Protein AF-A0A1M3TZ33-F1 (afdb_monomer)

InterPro domains:
  IPR006806 NADH dehydrogenase [ubiquinone] 1 alpha subcomplex subunit 5 [PF04716] (87-157)
  IPR006806 NADH dehydrogenase [ubiquinone] 1 alpha subcomplex subunit 5 [PTHR12653] (81-293)

Radius of gyration: 30.99 Å; Cα contacts (8 Å, |Δi|>4): 182; chains: 1; bounding box: 105×77×91 Å

Secondary structure (DSSP, 8-state):
--PPP---------------PPP---------------------PPPPPPP----PPS-----GGGGTTT-PPPSBPPTT-B-SSTT-B--SSHHHHHHHHHHHHHHHHTTS-TT-HHHHHHHHHHHHHHHHHHH-PPTTHHHHHHHHHHHHHH-HHHHGGGB-TTS-B-------STTSHHHHT-S---------SSPPPHHHHHHHHHHHHHHHS--TT-TT-------PPPPPPBHHHHHHHHHHHTSS-HHHHHHHHHHHHHHHHHHHHHTTTSPPSSPPPTTTT--------

Nearest PDB structures (foldseek):
  7zm7-assembly1_F  TM=7.215E-01  e=3.309E-18  Thermochaetoides thermophila DSM 1495
  6zkh-assembly1_f  TM=9.274E-01  e=2.505E-05  Ovis aries
  8ud1-assembly1_1V  TM=9.281E-01  e=3.348E-05  Sus scrofa
  7zeb-assembly1_f  TM=9.323E-01  e=7.995E-05  Ovis aries
  7vzw-assembly1_H  TM=9.181E-01  e=7.544E-05  Sus scrofa

Mean predicted aligned error: 16.73 Å

Structure (mmCIF, N/CA/C/O backbone):
data_AF-A0A1M3TZ33-F1
#
_entry.id   AF-A0A1M3TZ33-F1
#
loop_
_atom_site.group_PDB
_atom_site.id
_atom_site.type_symbol
_atom_site.label_atom_id
_atom_site.label_alt_id
_atom_site.label_comp_id
_atom_site.label_asym_id
_atom_site.label_entity_id
_atom_site.label_seq_id
_atom_site.pdbx_PDB_ins_code
_atom_site.Cartn_x
_atom_site.Cartn_y
_atom_site.Cartn_z
_atom_site.occupancy
_atom_site.B_iso_or_equiv
_atom_site.auth_seq_id
_atom_site.auth_comp_id
_atom_site.auth_asym_id
_atom_site.auth_atom_id
_atom_site.pdbx_PDB_model_num
ATOM 1 N N . MET A 1 1 ? 23.711 50.433 41.313 1.00 41.50 1 MET A N 1
ATOM 2 C CA . MET A 1 1 ? 23.162 49.061 41.281 1.00 41.50 1 MET A CA 1
ATOM 3 C C . MET A 1 1 ? 21.917 49.080 40.412 1.00 41.50 1 MET A C 1
ATOM 5 O O . MET A 1 1 ? 20.898 49.593 40.844 1.00 41.50 1 MET A O 1
ATOM 9 N N . SER A 1 2 ? 22.035 48.589 39.178 1.00 32.12 2 SER A N 1
ATOM 10 C CA . SER A 1 2 ? 20.931 48.448 38.218 1.00 32.12 2 SER A CA 1
ATOM 11 C C . SER A 1 2 ? 21.000 47.031 37.648 1.00 32.12 2 SER A C 1
ATOM 13 O O . SER A 1 2 ? 22.093 46.631 37.235 1.00 32.12 2 SER A O 1
ATOM 15 N N . PRO A 1 3 ? 19.909 46.248 37.626 1.00 42.84 3 PRO A N 1
ATOM 16 C CA . PRO A 1 3 ? 19.965 44.892 37.105 1.00 42.84 3 PRO A CA 1
ATOM 17 C C . PRO A 1 3 ? 19.838 44.914 35.576 1.00 42.84 3 PRO A C 1
ATOM 19 O O . PRO A 1 3 ? 18.905 45.492 35.015 1.00 42.84 3 PRO A O 1
ATOM 22 N N . ARG A 1 4 ? 20.798 44.279 34.895 1.00 35.47 4 ARG A N 1
ATOM 23 C CA . ARG A 1 4 ? 20.745 44.001 33.454 1.00 35.47 4 ARG A CA 1
ATOM 24 C C . ARG A 1 4 ? 19.627 42.989 33.193 1.00 35.47 4 ARG A C 1
ATOM 26 O O . ARG A 1 4 ? 19.668 41.880 33.714 1.00 35.47 4 ARG A O 1
ATOM 33 N N . ARG A 1 5 ? 18.639 43.361 32.376 1.00 35.72 5 ARG A N 1
ATOM 34 C CA . ARG A 1 5 ? 17.667 42.419 31.802 1.00 35.72 5 ARG A CA 1
ATOM 35 C C . ARG A 1 5 ? 18.363 41.623 30.697 1.00 35.72 5 ARG A C 1
ATOM 37 O O . ARG A 1 5 ? 18.779 42.207 29.700 1.00 35.72 5 ARG A O 1
ATOM 44 N N . HIS A 1 6 ? 18.486 40.310 30.865 1.00 36.31 6 HIS A N 1
ATOM 45 C CA . HIS A 1 6 ? 18.812 39.406 29.765 1.00 36.31 6 HIS A CA 1
ATOM 46 C C . HIS A 1 6 ? 17.548 39.167 28.935 1.00 36.31 6 HIS A C 1
ATOM 48 O O . HIS A 1 6 ? 16.573 38.598 29.420 1.00 36.31 6 HIS A O 1
ATOM 54 N N . GLY A 1 7 ? 17.553 39.661 27.697 1.00 31.64 7 GLY A N 1
ATOM 55 C CA . GLY A 1 7 ? 16.530 39.354 26.707 1.00 31.64 7 GLY A CA 1
ATOM 56 C C . GLY A 1 7 ? 16.718 37.930 26.194 1.00 31.64 7 GLY A C 1
ATOM 57 O O . GLY A 1 7 ? 17.711 37.637 25.536 1.00 31.64 7 GLY A O 1
ATOM 58 N N . PHE A 1 8 ? 15.762 37.056 26.498 1.00 30.41 8 PHE A N 1
ATOM 59 C CA . PHE A 1 8 ? 15.595 35.779 25.813 1.00 30.41 8 PHE A CA 1
ATOM 60 C C . PHE A 1 8 ? 14.987 36.053 24.432 1.00 30.41 8 PHE A C 1
ATOM 62 O O . PHE A 1 8 ? 13.830 36.454 24.321 1.00 30.41 8 PHE A O 1
ATOM 69 N N . SER A 1 9 ? 15.782 35.871 23.379 1.00 30.50 9 SER A N 1
ATOM 70 C CA . SER A 1 9 ? 15.308 35.875 21.995 1.00 30.50 9 SER A CA 1
ATOM 71 C C . SER A 1 9 ? 14.784 34.481 21.658 1.00 30.50 9 SER A C 1
ATOM 73 O O . SER A 1 9 ? 15.568 33.548 21.503 1.00 30.50 9 SER A O 1
ATOM 75 N N . ALA A 1 10 ? 13.464 34.333 21.556 1.00 32.66 10 ALA A N 1
ATOM 76 C CA . ALA A 1 10 ? 12.833 33.123 21.038 1.00 32.66 10 ALA A CA 1
ATOM 77 C C . ALA A 1 10 ? 13.126 32.970 19.529 1.00 32.66 10 ALA A C 1
ATOM 79 O O . ALA A 1 10 ? 13.058 33.966 18.798 1.00 32.66 10 ALA A O 1
ATOM 80 N N . PRO A 1 11 ? 13.432 31.761 19.026 1.00 30.69 11 PRO A N 1
ATOM 81 C CA . PRO A 1 11 ? 13.564 31.535 17.595 1.00 30.69 11 PRO A CA 1
ATOM 82 C C . PRO A 1 11 ? 12.177 31.579 16.943 1.00 30.69 11 PRO A C 1
ATOM 84 O O . PRO A 1 11 ? 11.238 30.908 17.368 1.00 30.69 11 PRO A O 1
ATOM 87 N N . ARG A 1 12 ? 12.041 32.410 15.906 1.00 28.84 12 ARG A N 1
ATOM 88 C CA . ARG A 1 12 ? 10.832 32.495 15.084 1.00 28.84 12 ARG A CA 1
ATOM 89 C C . ARG A 1 12 ? 10.699 31.197 14.290 1.00 28.84 12 ARG A C 1
ATOM 91 O O . ARG A 1 12 ? 11.515 30.934 13.410 1.00 28.84 12 ARG A O 1
ATOM 98 N N . HIS A 1 13 ? 9.668 30.410 14.577 1.00 29.41 13 HIS A N 1
ATOM 99 C CA . HIS A 1 13 ? 9.245 29.328 13.696 1.00 29.41 13 HIS A CA 1
ATOM 100 C C . HIS A 1 13 ? 8.688 29.943 12.410 1.00 29.41 13 HIS A C 1
ATOM 102 O O . HIS A 1 13 ? 7.578 30.470 12.383 1.00 29.41 13 HIS A O 1
ATOM 108 N N . GLY A 1 14 ? 9.499 29.926 11.353 1.00 26.86 14 GLY A N 1
ATOM 109 C CA . GLY A 1 14 ? 9.037 30.194 10.001 1.00 26.86 14 GLY A CA 1
ATOM 110 C C . GLY A 1 14 ? 8.120 29.060 9.563 1.00 26.86 14 GLY A C 1
ATOM 111 O O . GLY A 1 14 ? 8.566 27.929 9.386 1.00 26.86 14 GLY A O 1
ATOM 112 N N . THR A 1 15 ? 6.836 29.358 9.399 1.00 29.92 15 THR A N 1
ATOM 113 C CA . THR A 1 15 ? 5.862 28.479 8.753 1.00 29.92 15 THR A CA 1
ATOM 114 C C . THR A 1 15 ? 6.148 28.450 7.254 1.00 29.92 15 THR A C 1
ATOM 116 O O . THR A 1 15 ? 5.505 29.140 6.466 1.00 29.92 15 THR A O 1
ATOM 119 N N . SER A 1 16 ? 7.157 27.669 6.866 1.00 25.55 16 SER A N 1
ATOM 120 C CA . SER A 1 16 ? 7.349 27.257 5.480 1.00 25.55 16 SER A CA 1
ATOM 121 C C . SER A 1 16 ? 6.304 26.192 5.171 1.00 25.55 16 SER A C 1
ATOM 123 O O . SER A 1 16 ? 6.392 25.053 5.627 1.00 25.55 16 SER A O 1
ATOM 125 N N . THR A 1 17 ? 5.266 26.591 4.446 1.00 30.69 17 THR A N 1
ATOM 126 C CA . THR A 1 17 ? 4.279 25.696 3.842 1.00 30.69 17 THR A CA 1
ATOM 127 C C . THR A 1 17 ? 4.956 24.947 2.694 1.00 30.69 17 THR A C 1
ATOM 129 O O . THR A 1 17 ? 4.776 25.248 1.518 1.00 30.69 17 THR A O 1
ATOM 132 N N . LEU A 1 18 ? 5.786 23.966 3.047 1.00 25.16 18 LEU A N 1
ATOM 133 C CA . LEU A 1 18 ? 6.308 22.983 2.111 1.00 25.16 18 LEU A CA 1
ATOM 134 C C . LEU A 1 18 ? 5.198 21.972 1.841 1.00 25.16 18 LEU A C 1
ATOM 136 O O . LEU A 1 18 ? 4.916 21.082 2.640 1.00 25.16 18 LEU A O 1
ATOM 140 N N . ARG A 1 19 ? 4.541 22.165 0.699 1.00 24.38 19 ARG A N 1
ATOM 141 C CA . ARG A 1 19 ? 3.706 21.170 0.033 1.00 24.38 19 ARG A CA 1
ATOM 142 C C . ARG A 1 19 ? 4.547 19.892 -0.076 1.00 24.38 19 ARG A C 1
ATOM 144 O O . ARG A 1 19 ? 5.556 19.883 -0.774 1.00 24.38 19 ARG A O 1
ATOM 151 N N . ALA A 1 20 ? 4.191 18.868 0.693 1.00 25.41 20 ALA A N 1
ATOM 152 C CA . ALA A 1 20 ? 4.894 17.595 0.704 1.00 25.41 20 ALA A CA 1
ATOM 153 C C . ALA A 1 20 ? 4.715 16.919 -0.662 1.00 25.41 20 ALA A C 1
ATOM 155 O O . ALA A 1 20 ? 3.659 16.362 -0.951 1.00 25.41 20 ALA A O 1
ATOM 156 N N . SER A 1 21 ? 5.726 17.028 -1.521 1.00 28.03 21 SER A N 1
ATOM 157 C CA . SER A 1 21 ? 5.841 16.220 -2.731 1.00 28.03 21 SER A CA 1
ATOM 158 C C . SER A 1 21 ? 6.069 14.769 -2.311 1.00 28.03 21 SER A C 1
ATOM 160 O O . SER A 1 21 ? 7.047 14.462 -1.626 1.00 28.03 21 SER A O 1
ATOM 162 N N . ILE A 1 22 ? 5.118 13.912 -2.668 1.00 30.94 22 ILE A N 1
ATOM 163 C CA . ILE A 1 22 ? 5.091 12.482 -2.353 1.00 30.94 22 ILE A CA 1
ATOM 164 C C . ILE A 1 22 ? 6.196 11.792 -3.173 1.00 30.94 22 ILE A C 1
ATOM 166 O O . ILE A 1 22 ? 6.284 12.056 -4.375 1.00 30.94 22 ILE A O 1
ATOM 170 N N . PRO A 1 23 ? 7.070 10.965 -2.575 1.00 35.69 23 PRO A N 1
ATOM 171 C CA . PRO A 1 23 ? 8.067 10.231 -3.338 1.00 35.69 23 PRO A CA 1
ATOM 172 C C . PRO A 1 23 ? 7.460 8.985 -3.996 1.00 35.69 23 PRO A C 1
ATOM 174 O O . PRO A 1 23 ? 6.338 8.579 -3.712 1.00 35.69 23 PRO A O 1
ATOM 177 N N . ILE A 1 24 ? 8.197 8.420 -4.941 1.00 43.09 24 ILE A N 1
ATOM 178 C CA . ILE A 1 24 ? 7.732 7.464 -5.940 1.00 43.09 24 ILE A CA 1
ATOM 179 C C . ILE A 1 24 ? 8.542 6.188 -5.701 1.00 43.09 24 ILE A C 1
ATOM 181 O O . ILE A 1 24 ? 9.757 6.265 -5.571 1.00 43.09 24 ILE A O 1
ATOM 185 N N . GLN A 1 25 ? 7.891 5.023 -5.673 1.00 42.25 25 GLN A N 1
ATOM 186 C CA . GLN A 1 25 ? 8.531 3.698 -5.774 1.00 42.25 25 GLN A CA 1
ATOM 187 C C . GLN A 1 25 ? 9.107 3.091 -4.481 1.00 42.25 25 GLN A C 1
ATOM 189 O O . GLN A 1 25 ? 9.923 3.685 -3.775 1.00 42.25 25 GLN A O 1
ATOM 194 N N . CYS A 1 26 ? 8.717 1.838 -4.208 1.00 32.69 26 CYS A N 1
ATOM 195 C CA . CYS A 1 26 ? 9.252 1.060 -3.094 1.00 32.69 26 CYS A CA 1
ATOM 196 C C . CYS A 1 26 ? 9.282 -0.452 -3.380 1.00 32.69 26 CYS A C 1
ATOM 198 O O . CYS A 1 26 ? 8.263 -1.113 -3.254 1.00 32.69 26 CYS A O 1
ATOM 200 N N . GLY A 1 27 ? 10.418 -1.028 -3.783 1.00 36.50 27 GLY A N 1
ATOM 201 C CA . GLY A 1 27 ? 10.524 -2.469 -4.085 1.00 36.50 27 GLY A CA 1
ATOM 202 C C . GLY A 1 27 ? 10.558 -3.351 -2.831 1.00 36.50 27 GLY A C 1
ATOM 203 O O . GLY A 1 27 ? 11.239 -3.000 -1.875 1.00 36.50 27 GLY A O 1
ATOM 204 N N . ILE A 1 28 ? 9.861 -4.497 -2.834 1.00 37.22 28 ILE A N 1
ATOM 205 C CA . ILE A 1 28 ? 9.950 -5.544 -1.796 1.00 37.22 28 ILE A CA 1
ATOM 206 C C . ILE A 1 28 ? 9.996 -6.926 -2.462 1.00 37.22 28 ILE A C 1
ATOM 208 O O . ILE A 1 28 ? 9.201 -7.218 -3.350 1.00 37.22 28 ILE A O 1
ATOM 212 N N . LEU A 1 29 ? 10.899 -7.793 -1.994 1.00 34.12 29 LEU A N 1
ATOM 213 C CA . LEU A 1 29 ? 11.066 -9.166 -2.480 1.00 34.12 29 LEU A CA 1
ATOM 214 C C . LEU A 1 29 ? 10.320 -10.165 -1.580 1.00 34.12 29 LEU A C 1
ATOM 216 O O . LEU A 1 29 ? 10.507 -10.145 -0.364 1.00 34.12 29 LEU A O 1
ATOM 220 N N . THR A 1 30 ? 9.523 -11.066 -2.163 1.00 32.69 30 THR A N 1
ATOM 221 C CA . THR A 1 30 ? 8.979 -12.258 -1.484 1.00 32.69 30 THR A CA 1
ATOM 222 C C . THR A 1 30 ? 9.158 -13.514 -2.331 1.00 32.69 30 THR A C 1
ATOM 224 O O . THR A 1 30 ? 9.008 -13.505 -3.553 1.00 32.69 30 THR A O 1
ATOM 227 N N . THR A 1 31 ? 9.530 -14.600 -1.655 1.00 36.09 31 THR A N 1
ATOM 228 C CA . THR A 1 31 ? 9.893 -15.903 -2.214 1.00 36.09 31 THR A CA 1
ATOM 229 C C . THR A 1 31 ? 8.837 -16.937 -1.836 1.00 36.09 31 THR A C 1
ATOM 231 O O . THR A 1 31 ? 8.865 -17.420 -0.712 1.00 36.09 31 THR A O 1
ATOM 234 N N . ASP A 1 32 ? 7.898 -17.240 -2.732 1.00 31.22 32 ASP A N 1
ATOM 235 C CA . ASP A 1 32 ? 7.504 -18.622 -3.068 1.00 31.22 32 ASP A CA 1
ATOM 236 C C . ASP A 1 32 ? 6.314 -18.647 -4.036 1.00 31.22 32 ASP A C 1
ATOM 238 O O . ASP A 1 32 ? 5.402 -17.827 -3.957 1.00 31.22 32 ASP A O 1
ATOM 242 N N . SER A 1 33 ? 6.316 -19.588 -4.982 1.00 34.94 33 SER A N 1
ATOM 243 C CA . SER A 1 33 ? 5.190 -19.825 -5.891 1.00 34.94 33 SER A CA 1
ATOM 244 C C . SER A 1 33 ? 5.159 -21.294 -6.297 1.00 34.94 33 SER A C 1
ATOM 246 O O . SER A 1 33 ? 6.064 -21.781 -6.973 1.00 34.94 33 SER A O 1
ATOM 248 N N . ALA A 1 34 ? 4.111 -21.996 -5.870 1.00 33.03 34 ALA A N 1
ATOM 249 C CA . ALA A 1 34 ? 3.811 -23.357 -6.289 1.00 33.03 34 ALA A CA 1
ATOM 250 C C . ALA A 1 34 ? 2.767 -23.334 -7.418 1.00 33.03 34 ALA A C 1
ATOM 252 O O . ALA A 1 34 ? 1.725 -22.689 -7.311 1.00 33.03 34 ALA A O 1
ATOM 253 N N . ALA A 1 35 ? 3.082 -24.037 -8.504 1.00 36.75 35 ALA A N 1
ATOM 254 C CA . ALA A 1 35 ? 2.322 -24.119 -9.746 1.00 36.75 35 ALA A CA 1
ATOM 255 C C . ALA A 1 35 ? 1.270 -25.241 -9.732 1.00 36.75 35 ALA A C 1
ATOM 257 O O . ALA A 1 35 ? 1.549 -26.313 -9.199 1.00 36.75 35 ALA A O 1
ATOM 258 N N . ILE A 1 36 ? 0.130 -25.048 -10.416 1.00 35.41 36 ILE A N 1
ATOM 259 C CA . ILE A 1 36 ? -0.770 -26.122 -10.897 1.00 35.41 36 ILE A CA 1
ATOM 260 C C . ILE A 1 36 ? -1.392 -25.703 -12.258 1.00 35.41 36 ILE A C 1
ATOM 262 O O . ILE A 1 36 ? -1.704 -24.524 -12.425 1.00 35.41 36 ILE A O 1
ATOM 266 N N . PRO A 1 37 ? -1.561 -26.620 -13.242 1.00 41.44 37 PRO A N 1
ATOM 267 C CA . PRO A 1 37 ? -1.874 -26.292 -14.638 1.00 41.44 37 PRO A CA 1
ATOM 268 C C . PRO A 1 37 ? -3.369 -26.424 -14.991 1.00 41.44 37 PRO A C 1
ATOM 270 O O . PRO A 1 37 ? -4.092 -27.206 -14.374 1.00 41.44 37 PRO A O 1
ATOM 273 N N . ALA A 1 38 ? -3.818 -25.738 -16.051 1.00 33.16 38 ALA A N 1
ATOM 274 C CA . ALA A 1 38 ? -5.158 -25.907 -16.623 1.00 33.16 38 ALA A CA 1
ATOM 275 C C . ALA A 1 38 ? -5.116 -26.183 -18.139 1.00 33.16 38 ALA A C 1
ATOM 277 O O . ALA A 1 38 ? -4.407 -25.525 -18.899 1.00 33.16 38 ALA A O 1
ATOM 278 N N . TYR A 1 39 ? -5.884 -27.201 -18.534 1.00 35.75 39 TYR A N 1
ATOM 279 C CA . TYR A 1 39 ? -6.042 -27.763 -19.876 1.00 35.75 39 TYR A CA 1
ATOM 280 C C . TYR A 1 39 ? -6.875 -26.867 -20.821 1.00 35.75 39 TYR A C 1
ATOM 282 O O . TYR A 1 39 ? -7.691 -26.077 -20.347 1.00 35.75 39 TYR A O 1
ATOM 290 N N . PRO A 1 40 ? -6.728 -27.017 -22.154 1.00 48.31 40 PRO A N 1
ATOM 291 C CA . PRO A 1 40 ? -7.448 -26.230 -23.159 1.00 48.31 40 PRO A CA 1
ATOM 292 C C . PRO A 1 40 ? -8.743 -26.925 -23.608 1.00 48.31 40 PRO A C 1
ATOM 294 O O . PRO A 1 40 ? -8.883 -28.114 -23.353 1.00 48.31 40 PRO A O 1
ATOM 297 N N . LEU A 1 41 ? -9.641 -26.200 -24.299 1.00 39.97 41 LEU A N 1
ATOM 298 C CA . LEU A 1 41 ? -10.604 -26.626 -25.352 1.00 39.97 41 LEU A CA 1
ATOM 299 C C . LEU A 1 41 ? -11.674 -25.501 -25.557 1.00 39.97 41 LEU A C 1
ATOM 301 O O . LEU A 1 41 ? -11.832 -24.664 -24.673 1.00 39.97 41 LEU A O 1
ATOM 305 N N . PRO A 1 42 ? -12.482 -25.466 -26.641 1.00 42.22 42 PRO A N 1
ATOM 306 C CA . PRO A 1 42 ? -12.104 -25.279 -28.042 1.00 42.22 42 PRO A CA 1
ATOM 307 C C . PRO A 1 42 ? -12.985 -24.233 -28.783 1.00 42.22 42 PRO A C 1
ATOM 309 O O . PRO A 1 42 ? -13.959 -23.687 -28.271 1.00 42.22 42 PRO A O 1
ATOM 312 N N . LEU A 1 43 ? -12.618 -23.990 -30.042 1.00 49.28 43 LEU A N 1
ATOM 313 C CA . LEU A 1 43 ? -13.229 -23.092 -31.028 1.00 49.28 43 LEU A CA 1
ATOM 314 C C . LEU A 1 43 ? -14.705 -23.411 -31.346 1.00 49.28 43 LEU A C 1
ATOM 316 O O . LEU A 1 43 ? -15.047 -24.553 -31.647 1.00 49.28 43 LEU A O 1
ATOM 320 N N . GLY A 1 44 ? -15.546 -22.370 -31.389 1.00 36.44 44 GLY A N 1
ATOM 321 C CA . GLY A 1 44 ? -16.942 -22.424 -31.836 1.00 36.44 44 GLY A CA 1
ATOM 322 C C . GLY A 1 44 ? -17.231 -21.394 -32.933 1.00 36.44 44 GLY A C 1
ATOM 323 O O . GLY A 1 44 ? -17.113 -20.190 -32.720 1.00 36.44 44 GLY A O 1
ATOM 324 N N . LEU A 1 45 ? -17.589 -21.899 -34.115 1.00 42.28 45 LEU A N 1
ATOM 325 C CA . LEU A 1 45 ? -17.927 -21.177 -35.345 1.00 42.28 45 LEU A CA 1
ATOM 326 C C . LEU A 1 45 ? -19.192 -20.311 -35.205 1.00 42.28 45 LEU A C 1
ATOM 328 O O . LEU A 1 45 ? -20.204 -20.760 -34.671 1.00 42.28 45 LEU A O 1
ATOM 332 N N . SER A 1 46 ? -19.164 -19.100 -35.768 1.00 45.00 46 SER A N 1
ATOM 333 C CA . SER A 1 46 ? -20.338 -18.222 -35.910 1.00 45.00 46 SER A CA 1
ATOM 334 C C . SER A 1 46 ? -20.966 -18.348 -37.315 1.00 45.00 46 SER A C 1
ATOM 336 O O . SER A 1 46 ? -20.227 -18.393 -38.300 1.00 45.00 46 SER A O 1
ATOM 338 N N . PRO A 1 47 ? -22.308 -18.386 -37.444 1.00 47.38 47 PRO A N 1
ATOM 339 C CA . PRO A 1 47 ? -23.003 -18.477 -38.734 1.00 47.38 47 PRO A CA 1
ATOM 340 C C . PRO A 1 47 ? -23.109 -17.121 -39.474 1.00 47.38 47 PRO A C 1
ATOM 342 O O . PRO A 1 47 ? -22.916 -16.062 -38.866 1.00 47.38 47 PRO A O 1
ATOM 345 N N . PRO A 1 48 ? -23.407 -17.123 -40.793 1.00 46.88 48 PRO A N 1
ATOM 346 C CA . PRO A 1 48 ? -23.262 -15.950 -41.655 1.00 46.88 48 PRO A CA 1
ATOM 347 C C . PRO A 1 48 ? -24.404 -14.931 -41.513 1.00 46.88 48 PRO A C 1
ATOM 349 O O . PRO A 1 48 ? -25.569 -15.280 -41.321 1.00 46.88 48 PRO A O 1
ATOM 352 N N . ARG A 1 49 ? -24.056 -13.644 -41.655 1.00 49.22 49 ARG A N 1
ATOM 353 C CA . ARG A 1 49 ? -24.990 -12.505 -41.626 1.00 49.22 49 ARG A CA 1
ATOM 354 C C . ARG A 1 49 ? -25.784 -12.378 -42.937 1.00 49.22 49 ARG A C 1
ATOM 356 O O . ARG A 1 49 ? -25.187 -12.523 -44.004 1.00 49.22 49 ARG A O 1
ATOM 363 N N . PRO A 1 50 ? -27.076 -12.005 -42.891 1.00 43.00 50 PRO A N 1
ATOM 364 C CA . PRO A 1 50 ? -27.829 -11.646 -44.087 1.00 43.00 50 PRO A CA 1
ATOM 365 C C . PRO A 1 50 ? -27.467 -10.237 -44.590 1.00 43.00 50 PRO A C 1
ATOM 367 O O . PRO A 1 50 ? -27.245 -9.309 -43.808 1.00 43.00 50 PRO A O 1
ATOM 370 N N . LEU A 1 51 ? -27.419 -10.09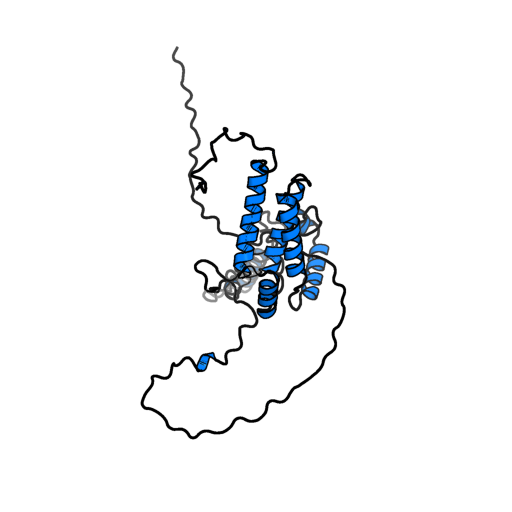5 -45.916 1.00 46.16 51 LEU A N 1
ATOM 371 C CA . LEU A 1 51 ? -27.188 -8.844 -46.637 1.00 46.16 51 LEU A CA 1
ATOM 372 C C . LEU A 1 51 ? -28.507 -8.072 -46.782 1.00 46.16 51 LEU A C 1
ATOM 374 O O . LEU A 1 51 ? -29.452 -8.580 -47.380 1.00 46.16 51 LEU A O 1
ATOM 378 N N . TYR A 1 52 ? -28.548 -6.832 -46.292 1.00 42.09 52 TYR A N 1
ATOM 379 C CA . TYR A 1 52 ? -29.608 -5.870 -46.612 1.00 42.09 52 TYR A CA 1
ATOM 380 C C . TYR A 1 52 ? -29.074 -4.786 -47.567 1.00 42.09 52 TYR A C 1
ATOM 382 O O . TYR A 1 52 ? -27.910 -4.389 -47.440 1.00 42.09 52 TYR A O 1
ATOM 390 N N . PRO A 1 53 ? -29.891 -4.300 -48.522 1.00 46.69 53 PRO A N 1
ATOM 391 C CA . PRO A 1 53 ? -29.479 -3.305 -49.506 1.00 46.69 53 PRO A CA 1
ATOM 392 C C . PRO A 1 53 ? -29.334 -1.899 -48.904 1.00 46.69 53 PRO A C 1
ATOM 394 O O . PRO A 1 53 ? -30.090 -1.471 -48.035 1.00 46.69 53 PRO A O 1
ATOM 397 N N . ILE A 1 54 ? -28.329 -1.183 -49.407 1.00 52.91 54 ILE A N 1
ATOM 398 C CA . ILE A 1 54 ? -27.901 0.151 -48.982 1.00 52.91 54 ILE A CA 1
ATOM 399 C C . ILE A 1 54 ? -28.874 1.200 -49.532 1.00 52.91 54 ILE A C 1
ATOM 401 O O . ILE A 1 54 ? -28.784 1.593 -50.691 1.00 52.91 54 ILE A O 1
ATOM 405 N N . THR A 1 55 ? -29.758 1.719 -48.685 1.00 43.94 55 THR A N 1
ATOM 406 C CA . THR A 1 55 ? -30.380 3.034 -48.888 1.00 43.94 55 THR A CA 1
ATOM 407 C C . THR A 1 55 ? -29.632 4.040 -48.018 1.00 43.94 55 THR A C 1
ATOM 409 O O . THR A 1 55 ? -29.714 3.965 -46.794 1.00 43.94 55 THR A O 1
ATOM 412 N N . GLN A 1 56 ? -28.854 4.946 -48.620 1.00 50.50 56 GLN A N 1
ATOM 413 C CA . GLN A 1 56 ? -28.196 6.024 -47.874 1.00 50.50 56 GLN A CA 1
ATOM 414 C C . GLN A 1 56 ? -29.199 7.155 -47.587 1.00 50.50 56 GLN A C 1
ATOM 416 O O . GLN A 1 56 ? -29.688 7.759 -48.542 1.00 50.50 56 GLN A O 1
ATOM 421 N N . PRO A 1 57 ? -29.504 7.474 -46.315 1.00 59.34 57 PRO A N 1
ATOM 422 C CA . PRO A 1 57 ? -30.223 8.695 -45.974 1.00 59.34 57 PRO A CA 1
ATOM 423 C C . PRO A 1 57 ? -29.292 9.923 -46.040 1.00 59.34 57 PRO A C 1
ATOM 425 O O . PRO A 1 57 ? -28.070 9.789 -45.896 1.00 59.34 57 PRO A O 1
ATOM 428 N N . PRO A 1 58 ? -29.851 11.127 -46.256 1.00 51.72 58 PRO A N 1
ATOM 429 C CA . PRO A 1 58 ? -29.083 12.349 -46.461 1.00 51.72 58 PRO A CA 1
ATOM 430 C C . PRO A 1 58 ? -28.290 12.754 -45.209 1.00 51.72 58 PRO A C 1
ATOM 432 O O . PRO A 1 58 ? -28.844 12.927 -44.129 1.00 51.72 58 PRO A O 1
ATOM 435 N N . GLY A 1 59 ? -26.977 12.928 -45.391 1.00 58.97 59 GLY A N 1
ATOM 436 C CA . GLY A 1 59 ? -26.150 13.904 -44.675 1.00 58.97 59 GLY A CA 1
ATOM 437 C C . GLY A 1 59 ? -26.162 13.905 -43.144 1.00 58.97 59 GLY A C 1
ATOM 438 O O . GLY A 1 59 ? -26.169 14.982 -42.560 1.00 58.97 59 GLY A O 1
ATOM 439 N N . ILE A 1 60 ? -26.107 12.751 -42.475 1.00 59.84 60 ILE A N 1
ATOM 440 C CA . ILE A 1 60 ? -25.722 12.720 -41.054 1.00 59.84 60 ILE A CA 1
ATOM 441 C C . ILE A 1 60 ? -24.203 12.912 -40.984 1.00 59.84 60 ILE A C 1
ATOM 443 O O . ILE A 1 60 ? -23.458 12.118 -41.566 1.00 59.84 60 ILE A O 1
ATOM 447 N N . MET A 1 61 ? -23.749 13.956 -40.280 1.00 57.31 61 MET A N 1
ATOM 448 C CA . MET A 1 61 ? -22.345 14.166 -39.903 1.00 57.31 61 MET A CA 1
ATOM 449 C C . MET A 1 61 ? -21.808 12.859 -39.307 1.00 57.31 61 MET A C 1
ATOM 451 O O . MET A 1 61 ? -22.158 12.468 -38.193 1.00 57.31 61 MET A O 1
ATOM 455 N N . ARG A 1 62 ? -21.008 12.122 -40.080 1.00 57.56 62 ARG A N 1
ATOM 456 C CA . ARG A 1 62 ? -20.390 10.893 -39.592 1.00 57.56 62 ARG A CA 1
ATOM 457 C C . ARG A 1 62 ? -19.337 11.312 -38.579 1.00 57.56 62 ARG A C 1
ATOM 459 O O . ARG A 1 62 ? -18.369 11.967 -38.951 1.00 57.56 62 ARG A O 1
ATOM 466 N N . SER A 1 63 ? -19.550 10.944 -37.318 1.00 57.53 63 SER A N 1
ATOM 467 C CA . SER A 1 63 ? -18.546 11.073 -36.262 1.00 57.53 63 SER A CA 1
ATOM 468 C C . SER A 1 63 ? -17.204 10.530 -36.783 1.00 57.53 63 SER A C 1
ATOM 470 O O . SER A 1 63 ? -17.102 9.386 -37.238 1.00 57.53 63 SER A O 1
ATOM 472 N N . THR A 1 64 ? -16.180 11.380 -36.789 1.00 56.62 64 THR A N 1
ATOM 473 C CA . THR A 1 64 ? -14.830 11.101 -37.305 1.00 56.62 64 THR A CA 1
ATOM 474 C C . THR A 1 64 ? -14.002 10.216 -36.366 1.00 56.62 64 THR A C 1
ATOM 476 O O . THR A 1 64 ? -12.803 10.057 -36.564 1.00 56.62 64 THR A O 1
ATOM 479 N N . PHE A 1 65 ? -14.624 9.557 -35.383 1.00 57.22 65 PHE A N 1
ATOM 480 C CA . PHE A 1 65 ? -13.934 8.694 -34.418 1.00 57.22 65 PHE A CA 1
ATOM 481 C C . PHE A 1 65 ? -13.623 7.274 -34.930 1.00 57.22 65 PHE A C 1
ATOM 483 O O . PHE A 1 65 ? -13.047 6.468 -34.203 1.00 57.22 65 PHE A O 1
ATOM 490 N N . ARG A 1 66 ? -13.935 6.938 -36.193 1.00 58.16 66 ARG A N 1
ATOM 491 C CA . ARG A 1 66 ? -13.650 5.599 -36.757 1.00 58.16 66 ARG A CA 1
ATOM 492 C C . ARG A 1 66 ? -12.163 5.229 -36.806 1.00 58.16 66 ARG A C 1
ATOM 494 O O . ARG A 1 66 ? -11.866 4.040 -36.833 1.00 58.16 66 ARG A O 1
ATOM 501 N N . LEU A 1 67 ? -11.248 6.201 -36.801 1.00 59.03 67 LEU A N 1
ATOM 502 C CA . LEU A 1 67 ? -9.801 5.941 -36.820 1.00 59.03 67 LEU A CA 1
ATOM 503 C C . LEU A 1 67 ? -9.248 5.417 -35.485 1.00 59.03 67 LEU A C 1
ATOM 505 O O . LEU A 1 67 ? -8.187 4.805 -35.481 1.00 59.03 67 LEU A O 1
ATOM 509 N N . LEU A 1 68 ? -9.970 5.594 -34.373 1.00 57.16 68 LEU A N 1
ATOM 510 C CA . LEU A 1 68 ? -9.523 5.131 -33.053 1.00 57.16 68 LEU A CA 1
ATOM 511 C C . LEU A 1 68 ? -10.043 3.735 -32.686 1.00 57.16 68 LEU A C 1
ATOM 513 O O . LEU A 1 68 ? -9.544 3.123 -31.751 1.00 57.16 68 LEU A O 1
ATOM 517 N N . ALA A 1 69 ? -11.001 3.187 -33.440 1.00 57.59 69 ALA A N 1
ATOM 518 C CA . ALA A 1 69 ? -11.629 1.899 -33.129 1.00 57.59 69 ALA A CA 1
ATOM 519 C C . ALA A 1 69 ? -10.705 0.674 -33.319 1.00 57.59 69 ALA A C 1
ATOM 521 O O . ALA A 1 69 ? -11.083 -0.432 -32.944 1.00 57.59 69 ALA A O 1
ATOM 522 N N . GLY A 1 70 ? -9.524 0.854 -33.923 1.00 59.88 70 GLY A N 1
ATOM 523 C CA . GLY A 1 70 ? -8.537 -0.207 -34.165 1.00 59.88 70 GLY A CA 1
ATOM 524 C C . GLY A 1 70 ? -7.210 -0.033 -33.422 1.00 59.88 70 GLY A C 1
ATOM 525 O O . GLY A 1 70 ? -6.295 -0.825 -33.647 1.00 59.88 70 GLY A O 1
ATOM 526 N N . VAL A 1 71 ? -7.071 0.993 -32.575 1.00 66.12 71 VAL A N 1
ATOM 527 C CA . VAL A 1 71 ? -5.859 1.174 -31.768 1.00 66.12 71 VAL A CA 1
ATOM 528 C C . VAL A 1 71 ? -5.888 0.123 -30.665 1.00 66.12 71 VAL A C 1
ATOM 530 O O . VAL A 1 71 ? -6.785 0.120 -29.824 1.00 66.12 71 VAL A O 1
ATOM 533 N N . LYS A 1 72 ? -4.935 -0.814 -30.705 1.00 62.09 72 LYS A N 1
ATOM 534 C CA . LYS A 1 72 ? -4.739 -1.765 -29.608 1.00 62.09 72 LYS A CA 1
ATOM 535 C C . LYS A 1 72 ? -4.488 -0.962 -28.328 1.00 62.09 72 LYS A C 1
ATOM 537 O O . LYS A 1 72 ? -3.722 0.003 -28.404 1.00 62.09 72 LYS A O 1
ATOM 542 N N . PRO A 1 73 ? -5.106 -1.327 -27.192 1.00 68.19 73 PRO A N 1
ATOM 543 C CA . PRO A 1 73 ? -4.796 -0.668 -25.932 1.00 68.19 73 PRO A CA 1
ATOM 544 C C . PRO A 1 73 ? -3.287 -0.733 -25.684 1.00 68.19 73 PRO A C 1
ATOM 546 O O . PRO A 1 73 ? -2.625 -1.697 -26.089 1.00 68.19 73 PRO A O 1
ATOM 549 N N . ALA A 1 74 ? -2.744 0.325 -25.080 1.00 76.12 74 ALA A N 1
ATOM 550 C CA . ALA A 1 74 ? -1.337 0.371 -24.722 1.00 76.12 74 ALA A CA 1
ATOM 551 C C . ALA A 1 74 ? -0.990 -0.857 -23.875 1.00 76.12 74 ALA A C 1
ATOM 553 O O . ALA A 1 74 ? -1.753 -1.271 -23.003 1.00 76.12 74 ALA A O 1
ATOM 554 N N . ARG A 1 75 ? 0.158 -1.460 -24.183 1.00 84.44 75 ARG A N 1
ATOM 555 C CA . ARG A 1 75 ? 0.624 -2.678 -23.523 1.00 84.44 75 ARG A CA 1
ATOM 556 C C . ARG A 1 75 ? 0.903 -2.433 -22.030 1.00 84.44 75 ARG A C 1
ATOM 558 O O . ARG A 1 75 ? 0.518 -3.231 -21.182 1.00 84.44 75 ARG A O 1
ATOM 565 N N . TYR A 1 76 ? 1.491 -1.279 -21.727 1.00 88.88 76 TYR A N 1
ATOM 566 C CA . TYR A 1 76 ? 1.750 -0.784 -20.377 1.00 88.88 76 TYR A CA 1
ATOM 567 C C . TYR A 1 76 ? 0.975 0.511 -20.142 1.00 88.88 76 TYR A C 1
ATOM 569 O O . TYR A 1 76 ? 0.660 1.224 -21.098 1.00 88.88 76 TYR A O 1
ATOM 577 N N . LEU A 1 77 ? 0.708 0.832 -18.876 1.00 88.50 77 LEU A N 1
ATOM 578 C CA . LEU A 1 77 ? 0.246 2.168 -18.513 1.00 88.50 77 LEU A CA 1
ATOM 579 C C . LEU A 1 77 ? 1.424 3.141 -18.596 1.00 88.50 77 LEU A C 1
ATOM 581 O O . LEU A 1 77 ? 2.491 2.888 -18.037 1.00 88.50 77 LEU A O 1
ATOM 585 N N . GLU A 1 78 ? 1.237 4.245 -19.311 1.00 87.31 78 GLU A N 1
ATOM 586 C CA . GLU A 1 78 ? 2.234 5.312 -19.366 1.00 87.31 78 GLU A CA 1
ATOM 587 C C . GLU A 1 78 ? 2.313 5.998 -18.000 1.00 87.31 78 GLU A C 1
ATOM 589 O O . GLU A 1 78 ? 1.267 6.401 -17.492 1.00 87.31 78 GLU A O 1
ATOM 594 N N . PRO A 1 79 ? 3.499 6.144 -17.385 1.00 89.00 79 PRO A N 1
ATOM 595 C CA . PRO A 1 79 ? 3.646 6.874 -16.131 1.00 89.00 79 PRO A CA 1
ATOM 596 C C . PRO A 1 79 ? 3.181 8.327 -16.236 1.00 89.00 79 PRO A C 1
ATOM 598 O O . PRO A 1 79 ? 3.452 9.000 -17.230 1.00 89.00 79 PRO A O 1
ATOM 601 N N . PHE A 1 80 ? 2.536 8.828 -15.182 1.00 88.50 80 PHE A N 1
ATOM 602 C CA . PHE A 1 80 ? 2.046 10.208 -15.061 1.00 88.50 80 PHE A CA 1
ATOM 603 C C . PHE A 1 80 ? 0.989 10.638 -16.095 1.00 88.50 80 PHE A C 1
ATOM 605 O O . PHE A 1 80 ? 0.654 11.821 -16.195 1.00 88.50 80 PHE A O 1
ATOM 612 N N . ALA A 1 81 ? 0.432 9.692 -16.845 1.00 90.69 81 ALA A N 1
ATOM 613 C CA . ALA A 1 81 ? -0.703 9.904 -17.722 1.00 90.69 81 ALA A CA 1
ATOM 614 C C . ALA A 1 81 ? -1.994 10.148 -16.909 1.00 90.69 81 ALA A C 1
ATOM 616 O O . ALA A 1 81 ? -2.131 9.685 -15.773 1.00 90.69 81 ALA A O 1
ATOM 617 N N . PRO A 1 82 ? -2.970 10.885 -17.461 1.00 92.75 82 PRO A N 1
ATOM 618 C CA . PRO A 1 82 ? -4.246 11.108 -16.790 1.00 92.75 82 PRO A CA 1
ATOM 619 C C . PRO A 1 82 ? -5.085 9.820 -16.751 1.00 92.75 82 PRO A C 1
ATOM 621 O O . PRO A 1 82 ? -5.347 9.217 -17.789 1.00 92.75 82 PRO A O 1
ATOM 624 N N . THR A 1 83 ? -5.578 9.439 -15.569 1.00 89.88 83 THR A N 1
ATOM 625 C CA . THR A 1 83 ? -6.418 8.236 -15.361 1.00 89.88 83 THR A CA 1
ATOM 626 C C . THR A 1 83 ? -7.900 8.454 -15.691 1.00 89.88 83 THR A C 1
ATOM 628 O O . THR A 1 83 ? -8.692 7.516 -15.705 1.00 89.88 83 THR A O 1
ATOM 631 N N . GLY A 1 84 ? -8.300 9.704 -15.946 1.00 90.56 84 GLY A N 1
ATOM 632 C CA . GLY A 1 84 ? -9.701 10.113 -16.092 1.00 90.56 84 GLY A CA 1
ATOM 633 C C . GLY A 1 84 ? -10.320 10.675 -14.807 1.00 90.56 84 GLY A C 1
ATOM 634 O O . GLY A 1 84 ? -11.392 11.275 -14.872 1.00 90.56 84 GLY A O 1
ATOM 635 N N . LEU A 1 85 ? -9.627 10.567 -13.669 1.00 91.56 85 LEU A N 1
ATOM 636 C CA . LEU A 1 85 ? -9.978 11.233 -12.414 1.00 91.56 85 LEU A CA 1
ATOM 637 C C . LEU A 1 85 ? -9.128 12.499 -12.227 1.00 91.56 85 LEU A C 1
ATOM 639 O O . LEU A 1 85 ? -7.931 12.529 -12.513 1.00 91.56 85 LEU A O 1
ATOM 643 N N . THR A 1 86 ? -9.744 13.590 -11.771 1.00 92.38 86 THR A N 1
ATOM 644 C CA . THR A 1 86 ? -9.040 14.870 -11.609 1.00 92.38 86 THR A CA 1
ATOM 645 C C . THR A 1 86 ? -8.046 14.808 -10.457 1.00 92.38 86 THR A C 1
ATOM 647 O O . THR A 1 86 ? -8.443 14.562 -9.323 1.00 92.38 86 THR A O 1
ATOM 650 N N . GLY A 1 87 ? -6.779 15.117 -10.735 1.00 90.69 87 GLY A N 1
ATOM 651 C CA . GLY A 1 87 ? -5.721 15.139 -9.722 1.00 90.69 87 GLY A CA 1
ATOM 652 C C . GLY A 1 87 ? -5.086 13.777 -9.437 1.00 90.69 87 GLY A C 1
ATOM 653 O O . GLY A 1 87 ? -4.121 13.740 -8.683 1.00 90.69 87 GLY A O 1
ATOM 654 N N . LEU A 1 88 ? -5.565 12.705 -10.078 1.00 92.62 88 LEU A N 1
ATOM 655 C CA . LEU A 1 88 ? -4.993 11.366 -9.981 1.00 92.62 88 LEU A CA 1
ATOM 656 C C . LEU A 1 88 ? -4.280 11.018 -11.291 1.00 92.62 88 LEU A C 1
ATOM 658 O O . LEU A 1 88 ? -4.886 10.994 -12.363 1.00 92.62 88 LEU A O 1
ATOM 662 N N . VAL A 1 89 ? -2.976 10.783 -11.208 1.00 93.56 89 VAL A N 1
ATOM 663 C CA . VAL A 1 89 ? -2.130 10.408 -12.350 1.00 93.56 89 VAL A CA 1
ATOM 664 C C . VAL A 1 89 ? -1.714 8.952 -12.225 1.00 93.56 89 VAL A C 1
ATOM 666 O O . VAL A 1 89 ? -1.620 8.439 -11.112 1.00 93.56 89 VAL A O 1
ATOM 669 N N . THR A 1 90 ? -1.447 8.296 -13.352 1.00 91.62 90 THR A N 1
ATOM 670 C CA . THR A 1 90 ? -0.996 6.902 -13.367 1.00 91.62 90 THR A CA 1
ATOM 671 C C . THR A 1 90 ? 0.324 6.760 -12.621 1.00 91.62 90 THR A C 1
ATOM 673 O O . THR A 1 90 ? 1.286 7.512 -12.830 1.00 91.62 90 THR A O 1
ATOM 676 N N . HIS A 1 91 ? 0.376 5.773 -11.736 1.00 90.62 91 HIS A N 1
ATOM 677 C CA . HIS A 1 91 ? 1.561 5.534 -10.927 1.00 90.62 91 HIS A CA 1
ATOM 678 C C . HIS A 1 91 ? 2.587 4.695 -11.726 1.00 90.62 91 HIS A C 1
ATOM 680 O O . HIS A 1 91 ? 2.208 3.675 -12.299 1.00 90.62 91 HIS A O 1
ATOM 686 N N . PRO A 1 92 ? 3.894 5.042 -11.749 1.00 88.25 92 PRO A N 1
ATOM 687 C CA . PRO A 1 92 ? 4.905 4.311 -12.534 1.00 88.25 92 PRO A CA 1
ATOM 688 C C . PRO A 1 92 ? 5.098 2.853 -12.090 1.00 88.25 92 PRO A C 1
ATOM 690 O O . PRO A 1 92 ? 5.352 1.973 -12.905 1.00 88.25 92 PRO A O 1
ATOM 693 N N . SER A 1 93 ? 4.991 2.588 -10.785 1.00 89.38 93 SER A N 1
ATOM 694 C CA . SER A 1 93 ? 5.257 1.269 -10.195 1.00 89.38 93 SER A CA 1
ATOM 695 C C . SER A 1 93 ? 4.268 0.906 -9.070 1.00 89.38 93 SER A C 1
ATOM 697 O O . SER A 1 93 ? 4.624 0.936 -7.888 1.00 89.38 93 SER A O 1
ATOM 699 N N . PRO A 1 94 ? 2.993 0.627 -9.384 1.00 92.62 94 PRO A N 1
ATOM 700 C CA . PRO A 1 94 ? 1.941 0.519 -8.370 1.00 92.62 94 PRO A CA 1
ATOM 701 C C . PRO A 1 94 ? 2.105 -0.699 -7.445 1.00 92.62 94 PRO A C 1
ATOM 703 O O . PRO A 1 94 ? 1.936 -0.590 -6.232 1.00 92.62 94 PRO A O 1
ATOM 706 N N . ARG A 1 95 ? 2.502 -1.855 -7.991 1.00 92.44 95 ARG A N 1
ATOM 707 C CA . ARG A 1 95 ? 2.703 -3.110 -7.242 1.00 92.44 95 ARG A CA 1
ATOM 708 C C . ARG A 1 95 ? 3.712 -2.995 -6.091 1.00 92.44 95 ARG A C 1
ATOM 710 O O . ARG A 1 95 ? 3.320 -3.278 -4.959 1.00 92.44 95 ARG A O 1
ATOM 717 N N . PRO A 1 96 ? 4.971 -2.583 -6.323 1.00 91.19 96 PRO A N 1
ATOM 718 C CA . PRO A 1 96 ? 5.953 -2.454 -5.248 1.00 91.19 96 PRO A CA 1
ATOM 719 C C . PRO A 1 96 ? 5.483 -1.466 -4.163 1.00 91.19 96 PRO A C 1
ATOM 721 O O . PRO A 1 96 ? 5.504 -1.798 -2.975 1.00 91.19 96 PRO A O 1
ATOM 724 N N . THR A 1 97 ? 4.924 -0.315 -4.561 1.00 91.62 97 THR A N 1
ATOM 725 C CA . THR A 1 97 ? 4.345 0.670 -3.631 1.00 91.62 97 THR A CA 1
ATOM 726 C C . THR A 1 97 ? 3.250 0.059 -2.747 1.00 91.62 97 THR A C 1
ATOM 728 O O . THR A 1 97 ? 3.294 0.212 -1.526 1.00 91.62 97 THR A O 1
ATOM 731 N N . LEU A 1 98 ? 2.304 -0.694 -3.319 1.00 94.69 98 LEU A N 1
ATOM 732 C CA . LEU A 1 98 ? 1.253 -1.370 -2.549 1.00 94.69 98 LEU A CA 1
ATOM 733 C C . LEU A 1 98 ? 1.814 -2.410 -1.575 1.00 94.69 98 LEU A C 1
ATOM 735 O O . LEU A 1 98 ? 1.409 -2.441 -0.414 1.00 94.69 98 LEU A O 1
ATOM 739 N N . ILE A 1 99 ? 2.776 -3.232 -2.008 1.00 93.81 99 ILE A N 1
ATOM 740 C CA . ILE A 1 99 ? 3.417 -4.231 -1.138 1.00 93.81 99 ILE A CA 1
ATOM 741 C C . ILE A 1 99 ? 4.094 -3.537 0.052 1.00 93.81 99 ILE A C 1
ATOM 743 O O . ILE A 1 99 ? 3.978 -3.999 1.191 1.00 93.81 99 ILE A O 1
ATOM 747 N N . PHE A 1 100 ? 4.760 -2.406 -0.183 1.00 92.12 100 PHE A N 1
ATOM 748 C CA . PHE A 1 100 ? 5.360 -1.594 0.871 1.00 92.12 100 PHE A CA 1
ATOM 749 C C . PHE A 1 100 ? 4.341 -1.036 1.859 1.00 92.12 100 PHE A C 1
ATOM 751 O O . PHE A 1 100 ? 4.528 -1.185 3.074 1.00 92.12 100 PHE A O 1
ATOM 758 N N . LEU A 1 101 ? 3.274 -0.412 1.360 1.00 94.62 101 LEU A N 1
ATOM 759 C CA . LEU A 1 101 ? 2.235 0.186 2.196 1.00 94.62 101 LEU A CA 1
ATOM 760 C C . LEU A 1 101 ? 1.521 -0.884 3.029 1.00 94.62 101 LEU A C 1
ATOM 762 O O . LEU A 1 101 ? 1.370 -0.724 4.237 1.00 94.62 101 LEU A O 1
ATOM 766 N N . TYR A 1 102 ? 1.175 -2.025 2.437 1.00 96.06 102 TYR A N 1
ATOM 767 C CA . TYR A 1 102 ? 0.523 -3.116 3.160 1.00 96.06 102 TYR A CA 1
ATOM 768 C C . TYR A 1 102 ? 1.427 -3.764 4.205 1.00 96.06 102 TYR A C 1
ATOM 770 O O . TYR A 1 102 ? 0.987 -3.962 5.336 1.00 96.06 102 TYR A O 1
ATOM 778 N N . LYS A 1 103 ? 2.697 -4.042 3.888 1.00 95.06 103 LYS A N 1
ATOM 779 C CA . LYS A 1 103 ? 3.632 -4.607 4.877 1.00 95.06 103 LYS A CA 1
ATOM 780 C C . LYS A 1 103 ? 3.890 -3.637 6.025 1.00 95.06 103 LYS A C 1
ATOM 782 O O . LYS A 1 103 ? 3.766 -4.033 7.176 1.00 95.06 103 LYS A O 1
ATOM 787 N N . SER A 1 104 ? 4.120 -2.357 5.727 1.00 93.81 104 SER A N 1
ATOM 788 C CA . SER A 1 104 ? 4.291 -1.339 6.775 1.00 93.81 104 SER A CA 1
ATOM 789 C C . SER A 1 104 ? 3.042 -1.162 7.645 1.00 93.81 104 SER A C 1
ATOM 791 O O . SER A 1 104 ? 3.162 -0.983 8.855 1.00 93.81 104 SER A O 1
ATOM 793 N N . THR A 1 105 ? 1.846 -1.276 7.061 1.00 95.88 105 THR A N 1
ATOM 794 C CA . THR A 1 105 ? 0.582 -1.275 7.811 1.00 95.88 105 THR A CA 1
ATOM 795 C C . THR A 1 105 ? 0.508 -2.487 8.741 1.00 95.88 105 THR A C 1
ATOM 797 O O . THR A 1 105 ? 0.269 -2.324 9.935 1.00 95.88 105 THR A O 1
ATOM 800 N N . LEU A 1 106 ? 0.790 -3.696 8.237 1.00 95.88 106 LEU A N 1
ATOM 801 C CA . LEU A 1 106 ? 0.826 -4.918 9.051 1.00 95.88 106 LEU A CA 1
ATOM 802 C C . LEU A 1 106 ? 1.860 -4.836 10.181 1.00 95.88 106 LEU A C 1
ATOM 804 O O . LEU A 1 106 ? 1.584 -5.296 11.287 1.00 95.88 106 LEU A O 1
ATOM 808 N N . ASP A 1 107 ? 3.019 -4.223 9.939 1.00 94.38 107 ASP A N 1
ATOM 809 C CA . ASP A 1 107 ? 4.049 -4.032 10.960 1.00 94.38 107 ASP A CA 1
ATOM 810 C C . ASP A 1 107 ? 3.583 -3.110 12.083 1.00 94.38 107 ASP A C 1
ATOM 812 O O . ASP A 1 107 ? 3.784 -3.422 13.256 1.00 94.38 107 ASP A O 1
ATOM 816 N N . LYS A 1 108 ? 2.904 -2.009 11.747 1.00 95.00 108 LYS A N 1
ATOM 817 C CA . LYS A 1 108 ? 2.327 -1.103 12.748 1.00 95.00 108 LYS A CA 1
ATOM 818 C C . LYS A 1 108 ? 1.176 -1.747 13.519 1.00 95.00 108 LYS A C 1
ATOM 820 O O . LYS A 1 108 ? 1.067 -1.551 14.727 1.00 95.00 108 LYS A O 1
ATOM 825 N N . LEU A 1 109 ? 0.355 -2.563 12.857 1.00 96.19 109 LEU A N 1
ATOM 826 C CA . LEU A 1 109 ? -0.749 -3.284 13.499 1.00 96.19 109 LEU A CA 1
ATOM 827 C C . LEU A 1 109 ? -0.271 -4.284 14.566 1.00 96.19 109 LEU A C 1
ATOM 829 O O . LEU A 1 109 ? -1.020 -4.555 15.504 1.00 96.19 109 LEU A O 1
ATOM 833 N N . LYS A 1 110 ? 0.986 -4.760 14.513 1.00 94.44 110 LYS A N 1
ATOM 834 C CA . LYS A 1 110 ? 1.583 -5.597 15.576 1.00 94.44 110 LYS A CA 1
ATOM 835 C C . LYS A 1 110 ? 1.586 -4.904 16.949 1.00 94.44 110 LYS A C 1
ATOM 837 O O . LYS A 1 110 ? 1.582 -5.599 17.961 1.00 94.44 110 LYS A O 1
ATOM 842 N N . ALA A 1 111 ? 1.579 -3.567 16.999 1.00 94.38 111 ALA A N 1
ATOM 843 C CA . ALA A 1 111 ? 1.546 -2.800 18.249 1.00 94.38 111 ALA A CA 1
ATOM 844 C C . ALA A 1 111 ? 0.156 -2.753 18.916 1.00 94.38 111 ALA A C 1
ATOM 846 O O . ALA A 1 111 ? 0.048 -2.400 20.089 1.00 94.38 111 ALA A O 1
ATOM 847 N N . PHE A 1 112 ? -0.910 -3.100 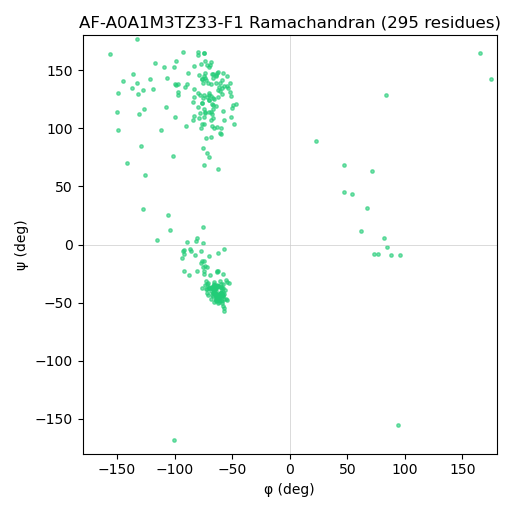18.191 1.00 96.12 112 PHE A N 1
ATOM 848 C CA . PHE A 1 112 ? -2.280 -3.095 18.703 1.00 96.12 112 PHE A CA 1
ATOM 849 C C . PHE A 1 112 ? -2.577 -4.391 19.473 1.00 96.12 112 PHE A C 1
ATOM 851 O O . PHE A 1 112 ? -2.004 -5.431 19.153 1.00 96.12 112 PHE A O 1
ATOM 858 N N . PRO A 1 113 ? -3.508 -4.406 20.440 1.00 95.88 113 PRO A N 1
ATOM 859 C CA . PRO A 1 113 ? -3.926 -5.651 21.083 1.00 95.88 113 PRO A CA 1
ATOM 860 C C . PRO A 1 113 ? -4.675 -6.573 20.103 1.00 95.88 113 PRO A C 1
ATOM 862 O O . PRO A 1 113 ? -5.462 -6.107 19.280 1.00 95.88 113 PRO A O 1
ATOM 865 N N . GLU A 1 114 ? -4.476 -7.893 20.213 1.00 94.88 114 GLU A N 1
ATOM 866 C CA . GLU A 1 114 ? -5.130 -8.902 19.349 1.00 94.88 114 GLU A CA 1
ATOM 867 C C . GLU A 1 114 ? -6.659 -8.931 19.491 1.00 94.88 114 GLU A C 1
ATOM 869 O O . GLU A 1 114 ? -7.368 -9.333 18.570 1.00 94.88 114 GLU A O 1
ATOM 874 N N . SER A 1 115 ? -7.185 -8.469 20.627 1.00 94.06 115 SER A N 1
ATOM 875 C CA . SER A 1 115 ? -8.623 -8.342 20.879 1.00 94.06 115 SER A CA 1
ATOM 876 C C . SER A 1 115 ? -9.277 -7.168 20.143 1.00 94.06 115 SER A C 1
ATOM 878 O O . SER A 1 115 ? -10.504 -7.118 20.067 1.00 94.06 115 SER A O 1
ATOM 880 N N . SER A 1 116 ? -8.495 -6.222 19.608 1.00 94.69 116 SER A N 1
ATOM 881 C CA . SER A 1 116 ? -9.037 -5.071 18.885 1.00 94.69 116 SER A CA 1
ATOM 882 C C . SER A 1 116 ? -9.698 -5.519 17.583 1.00 94.69 116 SER A C 1
ATOM 884 O O . SER A 1 116 ? -9.047 -6.058 16.687 1.00 94.69 116 SER A O 1
ATOM 886 N N . VAL A 1 117 ? -10.997 -5.239 17.452 1.00 95.31 117 VAL A N 1
ATOM 887 C CA . VAL A 1 117 ? -11.772 -5.518 16.231 1.00 95.31 117 VAL A CA 1
ATOM 888 C C . VAL A 1 117 ? -11.167 -4.796 15.028 1.00 95.31 117 VAL A C 1
ATOM 890 O O . VAL A 1 117 ? -11.095 -5.366 13.939 1.00 95.31 117 VAL A O 1
ATOM 893 N N . TYR A 1 118 ? -10.674 -3.570 15.238 1.00 96.19 118 TYR A N 1
ATOM 894 C CA . TYR A 1 118 ? -9.988 -2.811 14.200 1.00 96.19 118 TYR A CA 1
ATOM 895 C C . TYR A 1 118 ? -8.792 -3.602 13.663 1.00 96.19 118 TYR A C 1
ATOM 897 O O . TYR A 1 118 ? -8.784 -3.915 12.476 1.00 96.19 118 TYR A O 1
ATOM 905 N N . ARG A 1 119 ? -7.876 -4.045 14.540 1.00 97.12 119 ARG A N 1
ATOM 906 C CA . ARG A 1 119 ? -6.703 -4.856 14.163 1.00 97.12 119 ARG A CA 1
ATOM 907 C C . ARG A 1 119 ? -7.099 -6.109 13.380 1.00 97.12 119 ARG A C 1
ATOM 909 O O . ARG A 1 119 ? -6.519 -6.384 12.337 1.00 97.12 119 ARG A O 1
ATOM 916 N N . GLN A 1 120 ? -8.091 -6.860 13.855 1.00 96.69 120 GLN A N 1
ATOM 917 C CA . GLN A 1 120 ? -8.533 -8.094 13.193 1.00 96.69 120 GLN A CA 1
ATOM 918 C C . GLN A 1 120 ? -9.057 -7.827 11.775 1.00 96.69 120 GLN A C 1
ATOM 920 O O . GLN A 1 120 ? -8.686 -8.523 10.828 1.00 96.69 120 GLN A O 1
ATOM 925 N N . SER A 1 121 ? -9.900 -6.802 11.623 1.00 96.94 121 SER A N 1
ATOM 926 C CA . SER A 1 121 ? -10.498 -6.443 10.334 1.00 96.94 121 SER A CA 1
ATOM 927 C C . SER A 1 121 ? -9.467 -5.910 9.335 1.00 96.94 121 SER A C 1
ATOM 929 O O . SER A 1 121 ? -9.461 -6.331 8.175 1.00 96.94 121 SER A O 1
ATOM 931 N N . THR A 1 122 ? -8.555 -5.044 9.783 1.00 97.25 122 THR A N 1
ATOM 932 C CA . THR A 1 122 ? -7.531 -4.442 8.926 1.00 97.25 122 THR A CA 1
ATOM 933 C C . THR A 1 122 ? -6.450 -5.440 8.556 1.00 97.25 122 THR A C 1
ATOM 935 O O . THR A 1 122 ? -6.042 -5.467 7.397 1.00 97.25 122 THR A O 1
ATOM 938 N N . GLU A 1 123 ? -6.038 -6.329 9.466 1.00 97.50 123 GLU A N 1
ATOM 939 C CA . GLU A 1 123 ? -5.123 -7.423 9.133 1.00 97.50 123 GLU A CA 1
ATOM 940 C C . GLU A 1 123 ? -5.730 -8.361 8.083 1.00 97.50 123 GLU A C 1
ATOM 942 O O . GLU A 1 123 ? -5.053 -8.708 7.115 1.00 97.50 123 GLU A O 1
ATOM 947 N N . ALA A 1 124 ? -6.995 -8.765 8.244 1.00 98.00 124 ALA A N 1
ATOM 948 C CA . ALA A 1 124 ? -7.662 -9.655 7.296 1.00 98.00 124 ALA A CA 1
ATOM 949 C C . ALA A 1 124 ? -7.764 -9.022 5.898 1.00 98.00 124 ALA A C 1
ATOM 951 O O . ALA A 1 124 ? -7.387 -9.647 4.904 1.00 98.00 124 ALA A O 1
ATOM 952 N N . LEU A 1 125 ? -8.203 -7.761 5.827 1.00 97.06 125 LEU A N 1
ATOM 953 C CA . LEU A 1 125 ? -8.319 -7.016 4.574 1.00 97.06 125 LEU A CA 1
ATOM 954 C C . LEU A 1 125 ? -6.949 -6.805 3.916 1.00 97.06 125 LEU A C 1
ATOM 956 O O . LEU A 1 125 ? -6.786 -7.068 2.723 1.00 97.06 125 LEU A O 1
ATOM 960 N N . THR A 1 126 ? -5.954 -6.368 4.689 1.00 97.81 126 THR A N 1
ATOM 961 C CA . THR A 1 126 ? -4.610 -6.062 4.181 1.00 97.81 126 THR A CA 1
ATOM 962 C C . THR A 1 126 ? -3.902 -7.322 3.695 1.00 97.81 126 THR A C 1
ATOM 964 O O . THR A 1 126 ? -3.315 -7.301 2.617 1.00 97.81 126 THR A O 1
ATOM 967 N N . ARG A 1 127 ? -4.005 -8.447 4.419 1.00 98.06 127 ARG A N 1
ATOM 968 C CA . ARG A 1 127 ? -3.451 -9.741 3.977 1.00 98.06 127 ARG A CA 1
ATOM 969 C C . ARG A 1 127 ? -4.095 -10.223 2.680 1.00 98.06 127 ARG A C 1
ATOM 971 O O . ARG A 1 127 ? -3.379 -10.654 1.783 1.00 98.06 127 ARG A O 1
ATOM 978 N N . HIS A 1 128 ? -5.418 -10.109 2.558 1.00 97.69 128 HIS A N 1
ATOM 979 C CA . HIS A 1 128 ? -6.131 -10.486 1.337 1.00 97.69 128 HIS A CA 1
ATOM 980 C C . HIS A 1 128 ? -5.672 -9.656 0.127 1.00 97.69 128 HIS A C 1
ATOM 982 O O . HIS A 1 128 ? -5.337 -10.209 -0.919 1.00 97.69 128 HIS A O 1
ATOM 988 N N . ARG A 1 129 ? -5.586 -8.326 0.275 1.00 97.81 129 ARG A N 1
ATOM 989 C CA . ARG A 1 129 ? -5.105 -7.444 -0.802 1.00 97.81 129 ARG A CA 1
ATOM 990 C C . ARG A 1 129 ? -3.634 -7.682 -1.134 1.00 97.81 129 ARG A C 1
ATOM 992 O O . ARG A 1 129 ? -3.278 -7.714 -2.307 1.00 97.81 129 ARG A O 1
ATOM 999 N N . LEU A 1 130 ? -2.795 -7.899 -0.122 1.00 96.88 130 LEU A N 1
ATOM 1000 C CA . LEU A 1 130 ? -1.388 -8.236 -0.313 1.00 96.88 130 LEU A CA 1
ATOM 1001 C C . LEU A 1 130 ? -1.229 -9.526 -1.127 1.00 96.88 130 LEU A C 1
ATOM 1003 O O . LEU A 1 130 ? -0.447 -9.547 -2.071 1.00 96.88 130 LEU A O 1
ATOM 1007 N N . GLN A 1 131 ? -2.010 -10.564 -0.815 1.00 97.62 131 GLN A N 1
ATOM 1008 C CA . GLN A 1 131 ? -1.985 -11.833 -1.541 1.00 97.62 131 GLN A CA 1
ATOM 1009 C C . GLN A 1 131 ? -2.334 -11.655 -3.026 1.00 97.62 131 GLN A C 1
ATOM 1011 O O . GLN A 1 131 ? -1.660 -12.226 -3.883 1.00 97.62 131 GLN A O 1
ATOM 1016 N N . ILE A 1 132 ? -3.352 -10.845 -3.335 1.00 97.12 132 ILE A N 1
ATOM 1017 C CA . ILE A 1 132 ? -3.729 -10.518 -4.719 1.00 97.12 132 ILE A CA 1
ATOM 1018 C C . ILE A 1 132 ? -2.542 -9.880 -5.453 1.00 97.12 132 ILE A C 1
ATOM 1020 O O . ILE A 1 132 ? -2.119 -10.380 -6.495 1.00 97.12 132 ILE A O 1
ATOM 1024 N N . VAL A 1 133 ? -1.949 -8.833 -4.873 1.00 95.62 133 VAL A N 1
ATOM 1025 C CA . VAL A 1 133 ? -0.846 -8.070 -5.485 1.00 95.62 133 VAL A CA 1
ATOM 1026 C C . VAL A 1 133 ? 0.438 -8.904 -5.631 1.00 95.62 133 VAL A C 1
ATOM 1028 O O . VAL A 1 133 ? 1.172 -8.770 -6.615 1.00 95.62 133 VAL A O 1
ATOM 1031 N N . GLU A 1 134 ? 0.732 -9.787 -4.673 1.00 94.19 134 GLU A N 1
ATOM 1032 C CA . GLU A 1 134 ? 1.896 -10.677 -4.742 1.00 94.19 134 GLU A CA 1
ATOM 1033 C C . GLU A 1 134 ? 1.724 -11.769 -5.810 1.00 94.19 134 GLU A C 1
ATOM 1035 O O . GLU A 1 134 ? 2.705 -12.120 -6.474 1.00 94.19 134 GLU A O 1
ATOM 1040 N N . SER A 1 135 ? 0.492 -12.247 -6.034 1.00 95.06 135 SER A N 1
ATOM 1041 C CA . SER A 1 135 ? 0.189 -13.295 -7.019 1.00 95.06 135 SER A CA 1
ATOM 1042 C C . SER A 1 135 ? 0.428 -12.863 -8.472 1.00 95.06 135 SER A C 1
ATOM 1044 O O . SER A 1 135 ? 0.844 -13.672 -9.303 1.00 95.06 135 SER A O 1
ATOM 1046 N N . THR A 1 136 ? 0.232 -11.581 -8.782 1.00 92.75 136 THR A N 1
ATOM 1047 C CA . THR A 1 136 ? 0.405 -11.018 -10.125 1.00 92.75 136 THR A CA 1
ATOM 1048 C C . THR A 1 136 ? 1.835 -10.517 -10.325 1.00 92.75 136 THR A C 1
ATOM 1050 O O . THR A 1 136 ? 2.194 -9.445 -9.843 1.00 92.75 136 THR A O 1
ATOM 1053 N N . LYS A 1 137 ? 2.671 -11.283 -11.034 1.00 92.56 137 LYS A N 1
ATOM 1054 C CA . LYS A 1 137 ? 4.074 -10.927 -11.319 1.00 92.56 137 LYS A CA 1
ATOM 1055 C C . LYS A 1 137 ? 4.232 -10.333 -12.725 1.00 92.56 137 LYS A C 1
ATOM 1057 O O . LYS A 1 137 ? 3.659 -10.899 -13.660 1.00 92.56 137 LYS A O 1
ATOM 1062 N N . PRO A 1 138 ? 5.023 -9.262 -12.916 1.00 92.44 138 PRO A N 1
ATOM 1063 C CA . PRO A 1 138 ? 5.296 -8.736 -14.247 1.00 92.44 138 PRO A CA 1
ATOM 1064 C C . PRO A 1 138 ? 6.159 -9.707 -15.070 1.00 92.44 138 PRO A C 1
ATOM 1066 O O . PRO A 1 138 ? 6.894 -10.535 -14.514 1.00 92.44 138 PRO A O 1
ATOM 1069 N N . PRO A 1 139 ? 6.109 -9.620 -16.408 1.00 92.25 139 PRO A N 1
ATOM 1070 C CA . PRO A 1 139 ? 6.999 -10.395 -17.261 1.00 92.25 139 PRO A CA 1
ATOM 1071 C C . PRO A 1 139 ? 8.463 -10.009 -17.001 1.00 92.25 139 PRO A C 1
ATOM 1073 O O . PRO A 1 139 ? 8.812 -8.835 -16.937 1.00 92.25 139 PRO A O 1
ATOM 1076 N N . GLY A 1 140 ? 9.337 -11.008 -16.843 1.00 91.06 140 GLY A N 1
ATOM 1077 C CA . GLY A 1 140 ? 10.759 -10.784 -16.545 1.00 91.06 140 GLY A CA 1
ATOM 1078 C C . GLY A 1 140 ? 11.081 -10.517 -15.068 1.00 91.06 140 GLY A C 1
ATOM 1079 O O . GLY A 1 140 ? 12.242 -10.264 -14.747 1.00 91.06 140 GLY A O 1
ATOM 1080 N N . PHE A 1 141 ? 10.096 -10.627 -14.167 1.00 90.44 141 PHE A N 1
ATOM 1081 C CA . PHE A 1 141 ? 10.281 -10.425 -12.726 1.00 90.44 141 PHE A CA 1
ATOM 1082 C C . PHE A 1 141 ? 11.379 -11.311 -12.127 1.00 90.44 141 PHE A C 1
ATOM 1084 O O . PHE A 1 141 ? 12.239 -10.810 -11.413 1.00 90.44 141 PHE A O 1
ATOM 1091 N N . ASP A 1 142 ? 11.396 -12.610 -12.439 1.00 92.56 142 ASP A N 1
ATOM 1092 C CA . ASP A 1 142 ? 12.353 -13.542 -11.827 1.00 92.56 142 ASP A CA 1
ATOM 1093 C C . ASP A 1 142 ? 13.799 -13.255 -12.273 1.00 92.56 142 ASP A C 1
ATOM 1095 O O . ASP A 1 142 ? 14.726 -13.291 -11.470 1.00 92.56 142 ASP A O 1
ATOM 1099 N N . ALA A 1 143 ? 14.002 -12.882 -13.541 1.00 93.75 143 ALA A N 1
ATOM 1100 C CA . ALA A 1 143 ? 15.321 -12.495 -14.043 1.00 93.75 143 ALA A CA 1
ATOM 1101 C C . ALA A 1 143 ? 15.816 -11.185 -13.408 1.00 93.75 143 ALA A C 1
ATOM 1103 O O . ALA A 1 143 ? 16.999 -11.041 -13.104 1.00 93.75 143 ALA A O 1
ATOM 1104 N N . TRP A 1 144 ? 14.917 -10.221 -13.199 1.00 91.06 144 TRP A N 1
ATOM 1105 C CA . TRP A 1 144 ? 15.219 -9.010 -12.440 1.00 91.06 144 TRP A CA 1
ATOM 1106 C C . TRP A 1 144 ? 15.543 -9.325 -10.975 1.00 91.06 144 TRP A C 1
ATOM 1108 O O . TRP A 1 144 ? 16.547 -8.843 -10.459 1.00 91.06 144 TRP A O 1
ATOM 1118 N N . LEU A 1 145 ? 14.769 -10.205 -10.338 1.00 89.75 145 LEU A N 1
ATOM 1119 C CA . LEU A 1 145 ? 14.960 -10.616 -8.951 1.00 89.75 145 LEU A CA 1
ATOM 1120 C C . LEU A 1 145 ? 16.348 -11.219 -8.712 1.00 89.75 145 LEU A C 1
ATOM 1122 O O . LEU A 1 145 ? 17.003 -10.883 -7.729 1.00 89.75 145 LEU A O 1
ATOM 1126 N N . GLU A 1 146 ? 16.814 -12.090 -9.605 1.00 92.00 146 GLU A N 1
ATOM 1127 C CA . GLU A 1 146 ? 18.145 -12.693 -9.485 1.00 92.00 146 GLU A CA 1
ATOM 1128 C C . GLU A 1 146 ? 19.270 -11.667 -9.680 1.00 92.00 146 GLU A C 1
ATOM 1130 O O . GLU A 1 146 ? 20.260 -11.699 -8.947 1.00 92.00 146 GLU A O 1
ATOM 1135 N N . ARG A 1 147 ? 19.107 -10.701 -10.596 1.00 89.81 147 ARG A N 1
ATOM 1136 C CA . ARG A 1 147 ? 20.065 -9.590 -10.759 1.00 89.81 147 ARG A CA 1
ATOM 1137 C C . ARG A 1 147 ? 20.135 -8.724 -9.507 1.00 89.81 147 ARG A C 1
ATOM 1139 O O . ARG A 1 147 ? 21.224 -8.429 -9.027 1.00 89.81 147 ARG A O 1
ATOM 1146 N N . VAL A 1 148 ? 18.978 -8.395 -8.943 1.00 87.12 148 VAL A N 1
ATOM 1147 C CA . VAL A 1 148 ? 18.862 -7.665 -7.682 1.00 87.12 148 VAL A CA 1
ATOM 1148 C C . VAL A 1 148 ? 19.540 -8.417 -6.538 1.00 87.12 148 VAL A C 1
ATOM 1150 O O . VAL A 1 148 ? 20.354 -7.840 -5.824 1.00 87.12 148 VAL A O 1
ATOM 1153 N N . LYS A 1 149 ? 19.239 -9.709 -6.355 1.00 88.44 149 LYS A N 1
ATOM 1154 C CA . LYS A 1 149 ? 19.848 -10.522 -5.291 1.00 88.44 149 LYS A CA 1
ATOM 1155 C C . LYS A 1 149 ? 21.361 -10.578 -5.433 1.00 88.44 149 LYS A C 1
ATOM 1157 O O . LYS A 1 149 ? 22.062 -10.478 -4.432 1.00 88.44 149 LYS A O 1
ATOM 1162 N N . LYS A 1 150 ? 21.853 -10.721 -6.664 1.00 90.88 150 LYS A N 1
ATOM 1163 C CA . LYS A 1 150 ? 23.281 -10.711 -6.967 1.00 90.88 150 LYS A CA 1
ATOM 1164 C C . LYS A 1 150 ? 23.918 -9.376 -6.574 1.00 90.88 150 LYS A C 1
ATOM 1166 O O . LYS A 1 150 ? 24.880 -9.392 -5.819 1.00 90.88 150 LYS A O 1
ATOM 1171 N N . ALA A 1 151 ? 23.336 -8.250 -6.985 1.00 86.94 151 ALA A N 1
ATOM 1172 C CA . ALA A 1 151 ? 23.833 -6.921 -6.623 1.00 86.94 151 ALA A CA 1
ATOM 1173 C C . ALA A 1 151 ? 23.840 -6.695 -5.098 1.00 86.94 151 ALA A C 1
ATOM 1175 O O . ALA A 1 151 ? 24.810 -6.190 -4.539 1.00 86.94 151 ALA A O 1
ATOM 1176 N N . VAL A 1 152 ? 22.785 -7.129 -4.399 1.00 85.69 152 VAL A N 1
ATOM 1177 C CA . VAL A 1 152 ? 22.706 -7.036 -2.932 1.00 85.69 152 VAL A CA 1
ATOM 1178 C C . VAL A 1 152 ? 23.742 -7.927 -2.241 1.00 85.69 152 VAL A C 1
ATOM 1180 O O . VAL A 1 152 ? 24.288 -7.543 -1.208 1.00 85.69 152 VAL A O 1
ATOM 1183 N N . ALA A 1 153 ? 24.025 -9.105 -2.802 1.00 87.62 153 ALA A N 1
ATOM 1184 C CA . ALA A 1 153 ? 25.032 -10.025 -2.283 1.00 87.62 153 ALA A CA 1
ATOM 1185 C C . ALA A 1 153 ? 26.471 -9.547 -2.536 1.00 87.62 153 ALA A C 1
ATOM 1187 O O . ALA A 1 153 ? 27.352 -9.844 -1.732 1.00 87.62 153 ALA A O 1
ATOM 1188 N N . GLU A 1 154 ? 26.709 -8.822 -3.630 1.00 89.69 154 GLU A N 1
ATOM 1189 C CA . GLU A 1 154 ? 28.007 -8.223 -3.957 1.00 89.69 154 GLU A CA 1
ATOM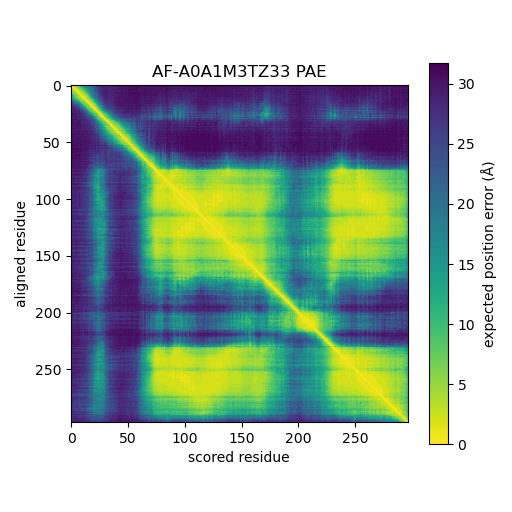 1190 C C . GLU A 1 154 ? 28.352 -7.063 -3.011 1.00 89.69 154 GLU A C 1
ATOM 1192 O O . GLU A 1 154 ? 29.505 -6.926 -2.605 1.00 89.69 154 GLU A O 1
ATOM 1197 N N . GLU A 1 155 ? 27.356 -6.273 -2.596 1.00 85.56 155 GLU A N 1
ATOM 1198 C CA . GLU A 1 155 ? 27.562 -5.059 -1.793 1.00 85.56 155 GLU A CA 1
ATOM 1199 C C . GLU A 1 155 ? 26.726 -5.044 -0.490 1.00 85.56 155 GLU A C 1
ATOM 1201 O O . GLU A 1 155 ? 25.933 -4.123 -0.269 1.00 85.56 155 GLU A O 1
ATOM 1206 N N . PRO A 1 156 ? 26.886 -6.013 0.434 1.00 84.31 156 PRO A N 1
ATOM 1207 C CA . PRO A 1 156 ? 26.009 -6.138 1.603 1.00 84.31 156 PRO A CA 1
ATOM 1208 C C . PRO A 1 156 ? 26.063 -4.922 2.541 1.00 84.31 156 PRO A C 1
ATOM 1210 O O . PRO A 1 156 ? 25.032 -4.519 3.081 1.00 84.31 156 PRO A O 1
ATOM 1213 N N . GLU A 1 157 ? 27.238 -4.301 2.697 1.00 84.06 157 GLU A N 1
ATOM 1214 C CA . GLU A 1 157 ? 27.425 -3.102 3.528 1.00 84.06 157 GLU A CA 1
ATOM 1215 C C . GLU A 1 157 ? 26.669 -1.890 2.973 1.00 84.06 157 GLU A C 1
ATOM 1217 O O . GLU A 1 157 ? 26.104 -1.100 3.729 1.00 84.06 157 GLU A O 1
ATOM 1222 N N . ARG A 1 158 ? 26.570 -1.777 1.642 1.00 78.94 158 ARG A N 1
ATOM 1223 C CA . ARG A 1 158 ? 25.817 -0.700 0.991 1.00 78.94 158 ARG A CA 1
ATOM 1224 C C . ARG A 1 158 ? 24.324 -0.811 1.299 1.00 78.94 158 ARG A C 1
ATOM 1226 O O . ARG A 1 158 ? 23.673 0.205 1.521 1.00 78.94 158 ARG A O 1
ATOM 1233 N N . PHE A 1 159 ? 23.786 -2.034 1.355 1.00 78.25 159 PHE A N 1
ATOM 1234 C CA . PHE A 1 159 ? 22.358 -2.291 1.585 1.00 78.25 159 PHE A CA 1
ATOM 1235 C C . PHE A 1 159 ? 21.962 -2.482 3.053 1.00 78.25 159 PHE A C 1
ATOM 1237 O O . PHE A 1 159 ? 20.769 -2.587 3.350 1.00 78.25 159 PHE A O 1
ATOM 1244 N N . ALA A 1 160 ? 22.919 -2.496 3.982 1.00 84.50 160 ALA A N 1
ATOM 1245 C CA . ALA A 1 160 ? 2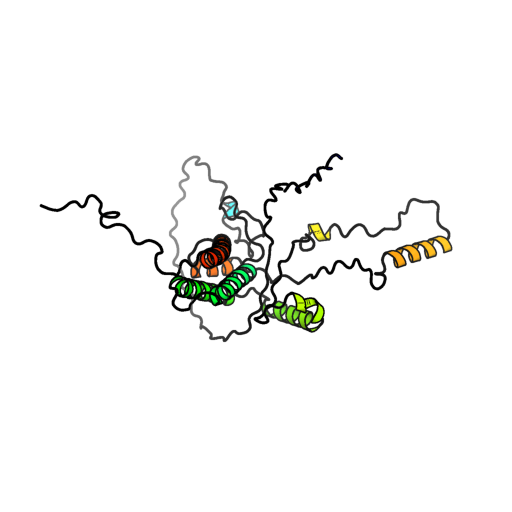2.659 -2.747 5.397 1.00 84.50 160 ALA A CA 1
ATOM 1246 C C . ALA A 1 160 ? 21.657 -1.751 6.011 1.00 84.50 160 ALA A C 1
ATOM 1248 O O . ALA A 1 160 ? 20.799 -2.149 6.800 1.00 84.50 160 ALA A O 1
ATOM 1249 N N . SER A 1 161 ? 21.718 -0.478 5.605 1.00 81.62 161 SER A N 1
ATOM 1250 C CA . SER A 1 161 ? 20.843 0.595 6.101 1.00 81.62 161 SER A CA 1
ATOM 1251 C C . SER A 1 161 ? 19.382 0.470 5.649 1.00 81.62 161 SER A C 1
ATOM 1253 O O . SER A 1 161 ? 18.486 0.950 6.340 1.00 81.62 161 SER A O 1
ATOM 1255 N N . LEU A 1 162 ? 19.128 -0.185 4.513 1.00 79.94 162 LEU A N 1
ATOM 1256 C CA . LEU A 1 162 ? 17.789 -0.335 3.929 1.00 79.94 162 LEU A CA 1
ATOM 1257 C C . LEU A 1 162 ? 17.069 -1.615 4.364 1.00 79.94 162 LEU A C 1
ATOM 1259 O O . LEU A 1 162 ? 15.914 -1.844 3.990 1.00 79.94 162 LEU A O 1
ATOM 1263 N N . ARG A 1 163 ? 17.754 -2.486 5.107 1.00 84.31 163 ARG A N 1
ATOM 1264 C CA . ARG A 1 163 ? 17.202 -3.768 5.529 1.00 84.31 163 ARG A CA 1
ATOM 1265 C C . ARG A 1 163 ? 16.217 -3.563 6.678 1.00 84.31 163 ARG A C 1
ATOM 1267 O O . ARG A 1 163 ? 16.577 -3.071 7.745 1.00 84.31 163 ARG A O 1
ATOM 1274 N N . ARG A 1 164 ? 14.972 -3.988 6.476 1.00 83.62 164 ARG A N 1
ATOM 1275 C CA . ARG A 1 164 ? 13.942 -4.011 7.521 1.00 83.62 164 ARG A CA 1
ATOM 1276 C C . ARG A 1 164 ? 14.172 -5.143 8.526 1.00 83.62 164 ARG A C 1
ATOM 1278 O O . ARG A 1 164 ? 14.892 -6.094 8.210 1.00 83.62 164 ARG A O 1
ATOM 1285 N N . PRO A 1 165 ? 13.506 -5.099 9.698 1.00 81.00 165 PRO A N 1
ATOM 1286 C CA . PRO A 1 165 ? 13.504 -6.211 10.651 1.00 81.00 165 PRO A CA 1
ATOM 1287 C C . PRO A 1 165 ? 13.092 -7.547 10.021 1.00 81.00 165 PRO A C 1
ATOM 1289 O O . PRO A 1 165 ? 13.630 -8.588 10.383 1.00 81.00 165 PRO A O 1
ATOM 1292 N N . ASP A 1 166 ? 12.202 -7.510 9.030 1.00 71.38 166 ASP A N 1
ATOM 1293 C CA . ASP A 1 166 ? 11.686 -8.700 8.343 1.00 71.38 166 ASP A CA 1
ATOM 1294 C C . ASP A 1 166 ? 12.642 -9.238 7.259 1.00 71.38 166 ASP A C 1
ATOM 1296 O O . ASP A 1 166 ? 12.288 -10.135 6.498 1.00 71.38 166 ASP A O 1
ATOM 1300 N N . GLY A 1 167 ? 13.847 -8.667 7.130 1.00 76.19 167 GLY A N 1
ATOM 1301 C CA . GLY A 1 167 ? 14.849 -9.049 6.129 1.00 76.19 167 GLY A CA 1
ATOM 1302 C C . GLY A 1 167 ? 14.568 -8.528 4.716 1.00 76.19 167 GLY A C 1
ATOM 1303 O O . GLY A 1 167 ? 15.431 -8.624 3.846 1.00 76.19 167 GLY A O 1
ATOM 1304 N N . THR A 1 168 ? 13.398 -7.931 4.480 1.00 79.00 168 THR A N 1
ATOM 1305 C CA . THR A 1 168 ? 13.072 -7.263 3.216 1.00 79.00 168 THR A CA 1
ATOM 1306 C C . THR A 1 168 ? 13.800 -5.929 3.092 1.00 79.00 168 THR A C 1
ATOM 1308 O O . THR A 1 168 ? 13.930 -5.194 4.072 1.00 79.00 168 THR A O 1
ATOM 1311 N N . TYR A 1 169 ? 14.197 -5.574 1.876 1.00 76.69 169 TYR A N 1
ATOM 1312 C CA . TYR A 1 169 ? 14.702 -4.242 1.557 1.00 76.69 169 TYR A CA 1
ATOM 1313 C C . TYR A 1 169 ? 13.536 -3.347 1.161 1.00 76.69 169 TYR A C 1
ATOM 1315 O O . TYR A 1 169 ? 12.635 -3.802 0.464 1.00 76.69 169 TYR A O 1
ATOM 1323 N N . ALA A 1 170 ? 13.540 -2.103 1.628 1.00 69.56 170 ALA A N 1
ATOM 1324 C CA . ALA A 1 170 ? 12.603 -1.082 1.184 1.00 69.56 170 ALA A CA 1
ATOM 1325 C C . ALA A 1 170 ? 13.276 0.286 1.273 1.00 69.56 170 ALA A C 1
ATOM 1327 O O . ALA A 1 170 ? 13.830 0.642 2.314 1.00 69.56 170 ALA A O 1
ATOM 1328 N N . ALA A 1 171 ? 13.203 1.058 0.196 1.00 63.12 171 ALA A N 1
ATOM 1329 C CA . ALA A 1 171 ? 13.780 2.392 0.115 1.00 63.12 171 ALA A CA 1
ATOM 1330 C C . ALA A 1 171 ? 12.789 3.342 -0.543 1.00 63.12 171 ALA A C 1
ATOM 1332 O O . ALA A 1 171 ? 12.062 2.948 -1.452 1.00 63.12 171 ALA A O 1
ATOM 1333 N N . TRP A 1 172 ? 12.808 4.601 -0.116 1.00 61.00 172 TRP A N 1
ATOM 1334 C CA . TRP A 1 172 ? 12.217 5.677 -0.898 1.00 61.00 172 TRP A CA 1
ATOM 1335 C C . TRP A 1 172 ? 13.187 6.047 -2.015 1.00 61.00 172 TRP A C 1
ATOM 1337 O O . TRP A 1 172 ? 14.240 6.629 -1.743 1.00 61.00 172 TRP A O 1
ATOM 1347 N N . GLN A 1 173 ? 12.844 5.706 -3.255 1.00 56.91 173 GLN A N 1
ATOM 1348 C CA . GLN A 1 173 ? 13.603 6.167 -4.410 1.00 56.91 173 GLN A CA 1
ATOM 1349 C C . GLN A 1 173 ? 13.176 7.604 -4.733 1.00 56.91 173 GLN A C 1
ATOM 1351 O O . GLN A 1 173 ? 11.993 7.938 -4.767 1.00 56.91 173 GLN A O 1
ATOM 1356 N N . ARG A 1 174 ? 14.146 8.503 -4.905 1.00 57.12 174 ARG A N 1
ATOM 1357 C CA . ARG A 1 174 ? 13.877 9.819 -5.492 1.00 57.12 174 ARG A CA 1
ATOM 1358 C C . ARG A 1 174 ? 14.086 9.696 -6.990 1.00 57.12 174 ARG A C 1
ATOM 1360 O O . ARG A 1 174 ? 15.077 9.103 -7.403 1.00 57.12 174 ARG A O 1
ATOM 1367 N N . ASP A 1 175 ? 13.165 10.260 -7.761 1.00 56.44 175 ASP A N 1
ATOM 1368 C CA . ASP A 1 175 ? 13.341 10.410 -9.201 1.00 56.44 175 ASP A CA 1
ATOM 1369 C C . ASP A 1 175 ? 14.480 11.411 -9.435 1.00 56.44 175 ASP A C 1
ATOM 1371 O O . ASP A 1 175 ? 14.363 12.595 -9.108 1.00 56.44 175 ASP A O 1
ATOM 1375 N N . ASP A 1 176 ? 15.620 10.910 -9.900 1.00 55.69 176 ASP A N 1
ATOM 1376 C CA . ASP A 1 176 ? 16.775 11.716 -10.293 1.00 55.69 176 ASP A CA 1
ATOM 1377 C C . ASP A 1 176 ? 16.705 12.122 -11.775 1.00 55.69 176 ASP A C 1
ATOM 1379 O O . ASP A 1 176 ? 17.610 12.782 -12.281 1.00 55.69 176 ASP A O 1
ATOM 1383 N N . GLY A 1 177 ? 15.626 11.742 -12.470 1.00 57.41 177 GLY A N 1
ATOM 1384 C CA . GLY A 1 177 ? 15.397 12.010 -13.880 1.00 57.41 177 GLY A CA 1
ATOM 1385 C C . GLY A 1 177 ? 16.253 11.170 -14.825 1.00 57.41 177 GLY A C 1
ATOM 1386 O O . GLY A 1 177 ? 15.983 11.194 -16.020 1.00 57.41 177 GLY A O 1
ATOM 1387 N N . SER A 1 178 ? 17.232 10.401 -14.336 1.00 56.50 178 SER A N 1
ATOM 1388 C CA . SER A 1 178 ? 18.206 9.680 -15.173 1.00 56.50 178 SER A CA 1
ATOM 1389 C C . SER A 1 178 ? 17.613 8.478 -15.918 1.00 56.50 178 SER A C 1
ATOM 1391 O O . SER A 1 178 ? 18.167 8.023 -16.919 1.00 56.50 178 SER A O 1
ATOM 1393 N N . ASP A 1 179 ? 16.466 7.976 -15.456 1.00 57.91 179 ASP A N 1
ATOM 1394 C CA . ASP A 1 179 ? 15.784 6.812 -16.031 1.00 57.91 179 ASP A CA 1
ATOM 1395 C C . ASP A 1 179 ? 14.844 7.172 -17.197 1.00 57.91 179 ASP A C 1
ATOM 1397 O O . ASP A 1 179 ? 14.276 6.282 -17.833 1.00 57.91 179 ASP A O 1
ATOM 1401 N N . ASN A 1 180 ? 14.682 8.462 -17.515 1.00 60.06 180 ASN A N 1
ATOM 1402 C CA . ASN A 1 180 ? 13.930 8.905 -18.687 1.00 60.06 180 ASN A CA 1
ATOM 1403 C C . ASN A 1 180 ? 14.882 9.285 -19.847 1.00 60.06 180 ASN A C 1
ATOM 1405 O O . ASN A 1 180 ? 16.020 9.688 -19.602 1.00 60.06 180 ASN A O 1
ATOM 1409 N N . PRO A 1 181 ? 14.443 9.181 -21.122 1.00 57.16 181 PRO A N 1
ATOM 1410 C CA . PRO A 1 181 ? 15.290 9.503 -22.277 1.00 57.16 181 PRO A CA 1
ATOM 1411 C C . PRO A 1 181 ? 15.891 10.911 -22.204 1.00 57.16 181 PRO A C 1
ATOM 1413 O O . PRO A 1 181 ? 17.017 11.123 -22.627 1.00 57.16 181 PRO A O 1
ATOM 1416 N N . ARG A 1 182 ? 15.165 11.854 -21.593 1.00 52.00 182 ARG A N 1
ATOM 1417 C CA . ARG A 1 182 ? 15.582 13.247 -21.412 1.00 52.00 182 ARG A CA 1
ATOM 1418 C C . ARG A 1 182 ? 16.654 13.437 -20.327 1.00 52.00 182 ARG A C 1
ATOM 1420 O O . ARG A 1 182 ? 17.410 14.395 -20.395 1.00 52.00 182 ARG A O 1
ATOM 1427 N N . GLY A 1 183 ? 16.750 12.556 -19.338 1.00 56.03 183 GLY A N 1
ATOM 1428 C CA . GLY A 1 183 ? 17.813 12.576 -18.333 1.00 56.03 183 GLY A CA 1
ATOM 1429 C C . GLY A 1 183 ? 19.105 11.951 -18.831 1.00 56.03 183 GLY A C 1
ATOM 1430 O O . GLY A 1 183 ? 20.169 12.296 -18.335 1.00 56.03 183 GLY A O 1
ATOM 1431 N N . GLN A 1 184 ? 19.023 11.089 -19.849 1.00 54.12 184 GLN A N 1
ATOM 1432 C CA . GLN A 1 184 ? 20.193 10.600 -20.582 1.00 54.12 184 GLN A CA 1
ATOM 1433 C C . GLN A 1 184 ? 20.765 11.651 -21.548 1.00 54.12 184 GLN A C 1
ATOM 1435 O O . GLN A 1 184 ? 21.914 11.532 -21.955 1.00 54.12 184 GLN A O 1
ATOM 1440 N N . GLU A 1 185 ? 19.981 12.668 -21.924 1.00 57.84 185 GLU A N 1
ATOM 1441 C CA . GLU A 1 185 ? 20.391 13.724 -22.866 1.00 57.84 185 GLU A CA 1
ATOM 1442 C C . GLU A 1 185 ? 21.330 14.772 -22.244 1.00 57.84 185 GLU A C 1
ATOM 1444 O O . GLU A 1 185 ? 21.934 15.550 -22.979 1.00 57.84 185 GLU A O 1
ATOM 1449 N N . TRP A 1 186 ? 21.463 14.815 -20.915 1.00 56.34 186 TRP A N 1
ATOM 1450 C CA . TRP A 1 186 ? 22.359 15.745 -20.230 1.00 56.34 186 TRP A CA 1
ATOM 14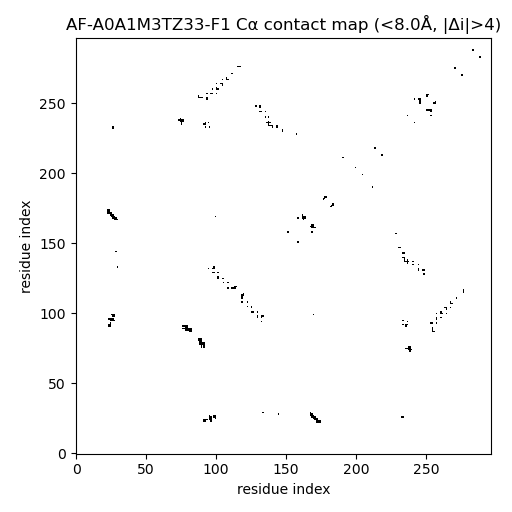51 C C . TRP A 1 186 ? 23.254 14.993 -19.244 1.00 56.34 186 TRP A C 1
ATOM 1453 O O . TRP A 1 186 ? 22.975 14.910 -18.050 1.00 56.34 186 TRP A O 1
ATOM 1463 N N . ASP A 1 187 ? 24.358 14.462 -19.757 1.00 52.34 187 ASP A N 1
ATOM 1464 C CA . ASP A 1 187 ? 25.449 13.853 -18.987 1.00 52.34 187 ASP A CA 1
ATOM 1465 C C . ASP A 1 187 ? 26.340 14.890 -18.277 1.00 52.34 187 ASP A C 1
ATOM 1467 O O . ASP A 1 187 ? 27.278 14.528 -17.568 1.00 52.34 187 ASP A O 1
ATOM 1471 N N . GLY A 1 188 ? 26.012 16.181 -18.421 1.00 58.66 188 GLY A N 1
ATOM 1472 C CA . GLY A 1 188 ? 26.833 17.278 -17.934 1.00 58.66 188 GLY A CA 1
ATOM 1473 C C . GLY A 1 188 ? 28.093 17.412 -18.773 1.00 58.66 188 GLY A C 1
ATOM 1474 O O . GLY A 1 188 ? 29.173 17.216 -18.240 1.00 58.66 188 GLY A O 1
ATOM 1475 N N . GLU A 1 189 ? 27.919 17.713 -20.064 1.00 50.41 189 GLU A N 1
ATOM 1476 C CA . GLU A 1 189 ? 28.934 18.137 -21.040 1.00 50.41 189 GLU A CA 1
ATOM 1477 C C . GLU A 1 189 ? 30.363 17.712 -20.659 1.00 50.41 189 GLU A C 1
ATOM 1479 O O . GLU A 1 189 ? 31.099 18.442 -19.985 1.00 50.41 189 GLU A O 1
ATOM 1484 N N . SER A 1 190 ? 30.774 16.514 -21.092 1.00 51.41 190 SER A N 1
ATOM 1485 C CA . SER A 1 190 ? 32.193 16.163 -21.078 1.00 51.41 190 SER A CA 1
ATOM 1486 C C . SER A 1 190 ? 32.955 17.290 -21.768 1.00 51.41 190 SER A C 1
ATOM 1488 O O . SER A 1 190 ? 32.575 17.675 -22.873 1.00 51.41 190 SER A O 1
ATOM 1490 N N . ILE A 1 191 ? 33.989 17.841 -21.125 1.00 51.28 191 ILE A N 1
ATOM 1491 C CA . ILE A 1 191 ? 34.795 18.925 -21.697 1.00 51.28 191 ILE A CA 1
ATOM 1492 C C . ILE A 1 191 ? 35.411 18.409 -22.999 1.00 51.28 191 ILE A C 1
ATOM 1494 O O . ILE A 1 191 ? 36.452 17.749 -22.995 1.00 51.28 191 ILE A O 1
ATOM 1498 N N . GLU A 1 192 ? 34.750 18.682 -24.118 1.00 53.47 192 GLU A N 1
ATOM 1499 C CA . GLU A 1 192 ? 35.281 18.350 -25.423 1.00 53.47 192 GLU A CA 1
ATOM 1500 C C . GLU A 1 192 ? 36.420 19.322 -25.759 1.00 53.47 192 GLU A C 1
ATOM 1502 O O . GLU A 1 192 ? 36.410 20.489 -25.341 1.00 53.47 192 GLU A O 1
ATOM 1507 N N . PRO A 1 193 ? 37.437 18.868 -26.510 1.00 56.28 193 PRO A N 1
ATOM 1508 C CA . PRO A 1 193 ? 38.480 19.741 -27.020 1.00 56.28 193 PRO A CA 1
ATOM 1509 C C . PRO A 1 193 ? 37.873 20.817 -27.917 1.00 56.28 193 PRO A C 1
ATOM 1511 O O . PRO A 1 193 ? 37.598 20.615 -29.099 1.00 56.28 193 PRO A O 1
ATOM 1514 N N . THR A 1 194 ? 37.700 22.006 -27.347 1.00 55.50 194 THR A N 1
ATOM 1515 C CA . THR A 1 194 ? 37.357 23.214 -28.091 1.00 55.50 194 THR A CA 1
ATOM 1516 C C . THR A 1 194 ? 38.441 23.441 -29.145 1.00 55.50 194 THR A C 1
ATOM 1518 O O . THR A 1 194 ? 39.613 23.652 -28.827 1.00 55.50 194 THR A O 1
ATOM 1521 N N . THR A 1 195 ? 38.051 23.348 -30.419 1.00 55.88 195 THR A N 1
ATOM 1522 C CA . THR A 1 195 ? 38.955 23.421 -31.586 1.00 55.88 195 THR A CA 1
ATOM 1523 C C . THR A 1 195 ? 39.395 24.861 -31.904 1.00 55.88 195 THR A C 1
ATOM 1525 O O . THR A 1 195 ? 40.251 25.101 -32.751 1.00 55.88 195 THR A O 1
ATOM 1528 N N . GLU A 1 196 ? 38.848 25.854 -31.209 1.00 60.56 196 GLU A N 1
ATOM 1529 C CA . GLU A 1 196 ? 39.046 27.274 -31.495 1.00 60.56 196 GLU A CA 1
ATOM 1530 C C . GLU A 1 196 ? 40.066 27.924 -30.546 1.00 60.56 196 GLU A C 1
ATOM 1532 O O . GLU A 1 196 ? 39.742 28.657 -29.616 1.00 60.56 196 GLU A O 1
ATOM 1537 N N . GLY A 1 197 ? 41.347 27.648 -30.804 1.00 63.97 197 GLY A N 1
ATOM 1538 C CA . GLY A 1 197 ? 42.483 28.329 -30.180 1.00 63.97 197 GLY A CA 1
ATOM 1539 C C . GLY A 1 197 ? 43.752 28.238 -31.041 1.00 63.97 197 GLY A C 1
ATOM 1540 O O . GLY A 1 197 ? 43.806 27.418 -31.959 1.00 63.97 197 GLY A O 1
ATOM 1541 N N . PRO A 1 198 ? 44.784 29.072 -30.792 1.00 69.12 198 PRO A N 1
ATOM 1542 C CA . PRO A 1 198 ? 46.084 28.931 -31.451 1.00 69.12 198 PRO A CA 1
ATOM 1543 C C . PRO A 1 198 ? 46.624 27.508 -31.256 1.00 69.12 198 PRO A C 1
ATOM 1545 O O . PRO A 1 198 ? 46.544 26.987 -30.144 1.00 69.12 198 PRO A O 1
ATOM 1548 N N . ALA A 1 199 ? 47.142 26.884 -32.322 1.00 62.78 199 ALA A N 1
ATOM 1549 C CA . ALA A 1 199 ? 47.618 25.500 -32.295 1.00 62.78 199 ALA A CA 1
ATOM 1550 C C . ALA A 1 199 ? 48.571 25.273 -31.108 1.00 62.78 199 ALA A C 1
ATOM 1552 O O . ALA A 1 199 ? 49.619 25.917 -31.018 1.00 62.78 199 ALA A O 1
ATOM 1553 N N . ARG A 1 200 ? 48.172 24.389 -30.188 1.00 65.88 200 ARG A N 1
ATOM 1554 C CA . ARG A 1 200 ? 48.992 23.986 -29.043 1.00 65.88 200 ARG A CA 1
ATOM 1555 C C . ARG A 1 200 ? 50.190 23.188 -29.557 1.00 65.88 200 ARG A C 1
ATOM 1557 O O . ARG A 1 200 ? 50.103 22.491 -30.565 1.00 65.88 200 ARG A O 1
ATOM 1564 N N . THR 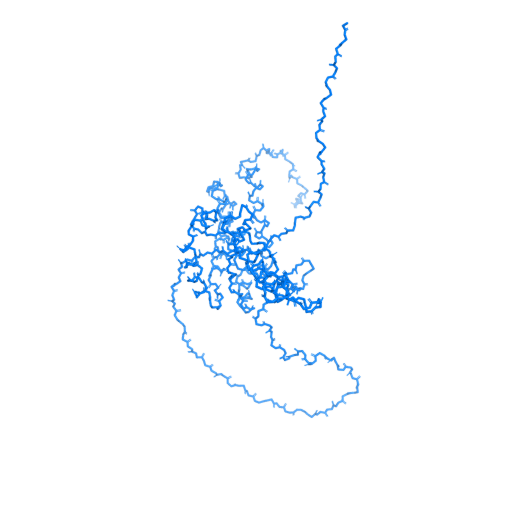A 1 201 ? 51.330 23.295 -28.887 1.00 79.69 201 THR A N 1
ATOM 1565 C CA . THR A 1 201 ? 52.452 22.384 -29.149 1.00 79.69 201 THR A CA 1
ATOM 1566 C C . THR A 1 201 ? 52.105 20.972 -28.659 1.00 79.69 201 THR A C 1
ATOM 1568 O O . THR A 1 201 ? 51.309 20.817 -27.734 1.00 79.69 201 THR A O 1
ATOM 1571 N N . ALA A 1 202 ? 52.718 19.927 -29.228 1.00 75.75 202 ALA A N 1
ATOM 1572 C CA . ALA A 1 202 ? 52.422 18.532 -28.861 1.00 75.75 202 ALA A CA 1
ATOM 1573 C C . ALA A 1 202 ? 52.593 18.243 -27.349 1.00 75.75 202 ALA A C 1
ATOM 1575 O O . ALA A 1 202 ? 51.883 17.422 -26.772 1.00 75.75 202 ALA A O 1
ATOM 1576 N N . GLU A 1 203 ? 53.510 18.951 -26.682 1.00 78.19 203 GLU A N 1
ATOM 1577 C CA . GLU A 1 203 ? 53.710 18.854 -25.230 1.00 78.19 203 GLU A CA 1
ATOM 1578 C C . GLU A 1 203 ? 52.573 19.510 -24.428 1.00 78.19 203 GLU A C 1
ATOM 1580 O O . GLU A 1 203 ? 52.212 19.042 -23.349 1.00 78.19 203 GLU A O 1
ATOM 1585 N N . GLU A 1 204 ? 51.990 20.597 -24.935 1.00 76.50 204 GLU A N 1
ATOM 1586 C CA . GLU A 1 204 ? 50.850 21.279 -24.313 1.00 76.50 204 GLU A CA 1
ATOM 1587 C C . GLU A 1 204 ? 49.553 20.488 -24.479 1.00 76.50 204 GLU A C 1
ATOM 1589 O O . GLU A 1 204 ? 48.746 20.461 -23.551 1.00 76.50 204 GLU A O 1
ATOM 1594 N N . GLU A 1 205 ? 49.379 19.802 -25.610 1.00 74.38 205 GLU A N 1
ATOM 1595 C CA . GLU A 1 205 ? 48.263 18.878 -25.839 1.00 74.38 205 GLU A CA 1
ATOM 1596 C C . GLU A 1 205 ? 48.318 17.696 -24.870 1.00 74.38 205 GLU A C 1
ATOM 1598 O O . GLU A 1 205 ? 47.327 17.409 -24.203 1.00 74.38 205 GLU A O 1
ATOM 1603 N N . ALA A 1 206 ? 49.486 17.064 -24.706 1.00 78.75 206 ALA A N 1
ATOM 1604 C CA . ALA A 1 206 ? 49.656 15.956 -23.767 1.00 78.75 206 ALA A CA 1
ATOM 1605 C C . ALA A 1 206 ? 49.367 16.370 -22.312 1.00 78.75 206 ALA A C 1
ATOM 1607 O O . ALA A 1 206 ? 48.671 15.655 -21.593 1.00 78.75 206 ALA A O 1
ATOM 1608 N N . ARG A 1 207 ? 49.837 17.554 -21.888 1.00 79.88 207 ARG A N 1
ATOM 1609 C CA . ARG A 1 207 ? 49.534 18.103 -20.553 1.00 79.88 207 ARG A CA 1
ATOM 1610 C C . ARG A 1 207 ? 48.050 18.400 -20.365 1.00 79.88 207 ARG A C 1
ATOM 1612 O O . ARG A 1 207 ? 47.524 18.194 -19.276 1.00 79.88 207 ARG A O 1
ATOM 1619 N N . TRP A 1 208 ? 47.380 18.889 -21.403 1.00 73.00 208 TRP A N 1
ATOM 1620 C CA . TRP A 1 208 ? 45.951 19.182 -21.356 1.00 73.00 208 TRP A CA 1
ATOM 1621 C C . TRP A 1 208 ? 45.112 17.899 -21.307 1.00 73.00 208 TRP A C 1
ATOM 1623 O O . TRP A 1 208 ? 44.221 17.796 -20.468 1.00 73.00 208 TRP A O 1
ATOM 1633 N N . HIS A 1 209 ? 45.459 16.888 -22.109 1.00 77.50 209 HIS A N 1
ATOM 1634 C CA . HIS A 1 209 ? 44.850 15.559 -22.033 1.00 77.50 209 HIS A CA 1
ATOM 1635 C C . HIS A 1 209 ? 45.037 14.930 -20.655 1.00 77.50 209 HIS A C 1
ATOM 1637 O O . HIS A 1 209 ? 44.073 14.418 -20.100 1.00 77.50 209 HIS A O 1
ATOM 1643 N N . GLN A 1 210 ? 46.234 15.030 -20.074 1.00 80.19 210 GLN A N 1
ATOM 1644 C CA . GLN A 1 210 ? 46.501 14.533 -18.727 1.00 80.19 210 GLN A CA 1
ATOM 1645 C C . GLN A 1 210 ? 45.698 15.296 -17.662 1.00 80.19 210 GLN A C 1
ATOM 1647 O O . GLN A 1 210 ? 45.130 14.671 -16.778 1.00 80.19 210 GLN A O 1
ATOM 1652 N N . ALA A 1 211 ? 45.576 16.624 -17.764 1.00 79.00 211 ALA A N 1
ATOM 1653 C CA . ALA A 1 211 ? 44.763 17.420 -16.840 1.00 79.00 211 ALA A CA 1
ATOM 1654 C C . ALA A 1 211 ? 43.258 17.101 -16.940 1.00 79.00 211 ALA A C 1
ATOM 1656 O O . ALA A 1 211 ? 42.554 17.103 -15.928 1.00 79.00 211 ALA A O 1
ATOM 1657 N N . ILE A 1 212 ? 42.755 16.805 -18.143 1.00 75.00 212 ILE A N 1
ATOM 1658 C CA . ILE A 1 212 ? 41.381 16.321 -18.332 1.00 75.00 212 ILE A CA 1
ATOM 1659 C C . ILE A 1 212 ? 41.219 14.927 -17.759 1.00 75.00 212 ILE A C 1
ATOM 1661 O O . ILE A 1 212 ? 40.273 14.679 -17.022 1.00 75.00 212 ILE A O 1
ATOM 1665 N N . GLU A 1 213 ? 42.143 14.018 -18.047 1.00 73.88 213 GLU A N 1
ATOM 1666 C CA . GLU A 1 213 ? 42.092 12.671 -17.496 1.00 73.88 213 GLU A CA 1
ATOM 1667 C C . GLU A 1 213 ? 42.138 12.711 -15.966 1.00 73.88 213 GLU A C 1
ATOM 1669 O O . GLU A 1 213 ? 41.371 12.025 -15.317 1.00 73.88 213 GLU A O 1
ATOM 1674 N N . ASP A 1 214 ? 42.975 13.554 -15.368 1.00 74.12 214 ASP A N 1
ATOM 1675 C CA . ASP A 1 214 ? 43.125 13.653 -13.914 1.00 74.12 214 ASP A CA 1
ATOM 1676 C C . ASP A 1 214 ? 41.952 14.378 -13.229 1.00 74.12 214 ASP A C 1
ATOM 1678 O O . ASP A 1 214 ? 41.706 14.149 -12.047 1.00 74.12 214 ASP A O 1
ATOM 1682 N N . SER A 1 215 ? 41.200 15.211 -13.958 1.00 65.94 215 SER A N 1
ATOM 1683 C CA . SER A 1 215 ? 39.954 15.826 -13.466 1.00 65.94 215 SER A CA 1
ATOM 1684 C C . SER A 1 215 ? 38.713 14.960 -13.698 1.00 65.94 215 SER A C 1
ATOM 1686 O O . SER A 1 215 ? 37.749 15.071 -12.944 1.00 65.94 215 SER A O 1
ATOM 1688 N N . THR A 1 216 ? 38.735 14.087 -14.708 1.00 60.06 216 THR A N 1
ATOM 1689 C CA . THR A 1 216 ? 37.653 13.131 -15.011 1.00 60.06 216 THR A CA 1
ATOM 1690 C C . THR A 1 216 ? 37.846 11.780 -14.328 1.00 60.06 216 THR A C 1
ATOM 1692 O O . THR A 1 216 ? 36.872 11.064 -14.094 1.00 60.06 216 THR A O 1
ATOM 1695 N N . LYS A 1 217 ? 39.082 11.422 -13.959 1.00 64.19 217 LYS A N 1
ATOM 1696 C CA . LYS A 1 217 ? 39.368 10.260 -13.122 1.00 64.19 217 LYS A CA 1
ATOM 1697 C C . LYS A 1 217 ? 38.698 10.475 -11.766 1.00 64.19 217 LYS A C 1
ATOM 1699 O O . LYS A 1 217 ? 38.964 11.487 -11.114 1.00 64.19 217 LYS A O 1
ATOM 1704 N N . PRO A 1 218 ? 37.888 9.515 -11.293 1.00 55.97 218 PRO A N 1
ATOM 1705 C CA . PRO A 1 218 ? 37.415 9.532 -9.922 1.00 55.97 218 PRO A CA 1
ATOM 1706 C C . PRO A 1 218 ? 38.645 9.393 -9.021 1.00 55.97 218 PRO A C 1
ATOM 1708 O O . PRO A 1 218 ? 39.225 8.315 -8.890 1.00 55.97 218 PRO A O 1
ATOM 1711 N N . THR A 1 219 ? 39.108 10.507 -8.458 1.00 47.22 219 THR A N 1
ATOM 1712 C CA . THR A 1 219 ? 40.172 10.496 -7.458 1.00 47.22 219 THR A CA 1
ATOM 1713 C C . THR A 1 219 ? 39.672 9.693 -6.260 1.00 47.22 219 THR A C 1
ATOM 1715 O O . THR A 1 219 ? 38.510 9.801 -5.866 1.00 47.22 219 THR A O 1
ATOM 1718 N N . ALA A 1 220 ? 40.535 8.824 -5.736 1.00 51.69 220 ALA A N 1
ATOM 1719 C CA . ALA A 1 220 ? 40.221 7.968 -4.601 1.00 51.69 220 ALA A CA 1
ATOM 1720 C C . ALA A 1 220 ? 39.670 8.792 -3.422 1.00 51.69 220 ALA A C 1
ATOM 1722 O O . ALA A 1 220 ? 40.265 9.802 -3.055 1.00 51.69 220 ALA A O 1
ATOM 1723 N N . GLU A 1 221 ? 38.546 8.328 -2.868 1.00 49.06 221 GLU A N 1
ATOM 1724 C CA . GLU A 1 221 ? 37.886 8.816 -1.647 1.00 49.06 221 GLU A CA 1
ATOM 1725 C C . GLU A 1 221 ? 37.721 10.340 -1.563 1.00 49.06 221 GLU A C 1
ATOM 1727 O O . GLU A 1 221 ? 38.300 11.017 -0.717 1.00 49.06 221 GLU A O 1
ATOM 1732 N N . SER A 1 222 ? 36.873 10.907 -2.420 1.00 48.66 222 SER A N 1
ATOM 1733 C CA . SER A 1 222 ? 36.309 12.220 -2.112 1.00 48.66 222 SER A CA 1
ATOM 1734 C C . SER A 1 222 ? 35.224 12.053 -1.039 1.00 48.66 222 SER A C 1
ATOM 1736 O O . SER A 1 222 ? 34.252 11.335 -1.268 1.00 48.66 222 SER A O 1
ATOM 1738 N N . ASP A 1 223 ? 35.298 12.788 0.074 1.00 49.25 223 ASP A N 1
ATOM 1739 C CA . ASP A 1 223 ? 34.242 12.866 1.112 1.00 49.25 223 ASP A CA 1
ATOM 1740 C C . ASP A 1 223 ? 32.865 13.337 0.574 1.00 49.25 223 ASP A C 1
ATOM 1742 O O . ASP A 1 223 ? 31.869 13.381 1.296 1.00 49.25 223 ASP A O 1
ATOM 1746 N N . PHE A 1 224 ? 32.804 13.697 -0.710 1.00 40.22 224 PHE A N 1
ATOM 1747 C CA . PHE A 1 224 ? 31.629 14.116 -1.467 1.00 40.22 224 PHE A CA 1
ATOM 1748 C C . PHE A 1 224 ? 31.133 13.046 -2.446 1.00 40.22 224 PHE A C 1
ATOM 1750 O O . PHE A 1 224 ? 30.475 13.380 -3.432 1.00 40.22 224 PHE A O 1
ATOM 1757 N N . HIS A 1 225 ? 31.398 11.761 -2.193 1.00 42.09 225 HIS A N 1
ATOM 1758 C CA . HIS A 1 225 ? 30.649 10.714 -2.875 1.00 42.09 225 HIS A CA 1
ATOM 1759 C C . HIS A 1 225 ? 29.164 10.922 -2.577 1.00 42.09 225 HIS A C 1
ATOM 1761 O O . HIS A 1 225 ? 28.672 10.667 -1.476 1.00 42.09 225 HIS A O 1
ATOM 1767 N N . THR A 1 226 ? 28.419 11.383 -3.579 1.00 46.25 226 THR A N 1
ATOM 1768 C CA . THR A 1 226 ? 26.999 11.108 -3.634 1.00 46.25 226 THR A CA 1
ATOM 1769 C C . THR A 1 226 ? 26.897 9.594 -3.688 1.00 46.25 226 THR A C 1
ATOM 1771 O O . THR A 1 226 ? 27.039 8.985 -4.743 1.00 46.25 226 THR A O 1
ATOM 1774 N N . SER A 1 227 ? 26.692 8.972 -2.527 1.00 48.53 227 SER A N 1
ATOM 1775 C CA . SER A 1 227 ? 26.239 7.591 -2.392 1.00 48.53 227 SER A CA 1
ATOM 1776 C C . SER A 1 227 ? 24.848 7.490 -3.016 1.00 48.53 227 SER A C 1
ATOM 1778 O O . SER A 1 227 ? 23.849 7.303 -2.324 1.00 48.53 227 SER A O 1
ATOM 1780 N N . GLN A 1 228 ? 24.750 7.708 -4.329 1.00 51.97 228 GLN A N 1
ATOM 1781 C CA . GLN A 1 228 ? 23.548 7.507 -5.106 1.00 51.97 228 GLN A CA 1
ATOM 1782 C C . GLN A 1 228 ? 23.337 6.005 -5.123 1.00 51.97 228 GLN A C 1
ATOM 1784 O O . GLN A 1 228 ? 23.908 5.235 -5.896 1.00 51.97 228 GLN A O 1
ATOM 1789 N N . MET A 1 229 ? 22.558 5.577 -4.141 1.00 59.66 229 MET A N 1
ATOM 1790 C CA . MET A 1 229 ? 22.158 4.208 -3.943 1.00 59.66 229 MET A CA 1
ATOM 1791 C C . MET A 1 229 ? 21.104 3.861 -4.995 1.00 59.66 229 MET A C 1
ATOM 1793 O O . MET A 1 229 ? 19.920 3.744 -4.698 1.00 59.66 229 MET A O 1
ATOM 1797 N N . LYS A 1 230 ? 21.535 3.793 -6.258 1.00 60.72 230 LYS A N 1
ATOM 1798 C CA . LYS A 1 230 ? 20.677 3.464 -7.387 1.00 60.72 230 LYS A CA 1
ATOM 1799 C C . LYS A 1 230 ? 20.444 1.959 -7.414 1.00 60.72 230 LYS A C 1
ATOM 1801 O O . LYS A 1 230 ? 21.390 1.170 -7.331 1.00 60.72 230 LYS A O 1
ATOM 1806 N N . TRP A 1 231 ? 19.171 1.598 -7.489 1.00 72.56 231 TRP A N 1
ATOM 1807 C CA . TRP A 1 231 ? 18.663 0.240 -7.602 1.00 72.56 231 TRP A CA 1
ATOM 1808 C C . TRP A 1 231 ? 17.831 0.165 -8.890 1.00 72.56 231 TRP A C 1
ATOM 1810 O O . TRP A 1 231 ? 17.131 1.118 -9.229 1.00 72.56 231 TRP A O 1
ATOM 1820 N N . GLU A 1 232 ? 17.894 -0.958 -9.605 1.00 75.56 232 GLU A N 1
ATOM 1821 C CA . GLU A 1 232 ? 17.100 -1.170 -10.821 1.00 75.56 232 GLU A CA 1
ATOM 1822 C C . GLU A 1 232 ? 15.604 -1.333 -10.523 1.00 75.56 232 GLU A C 1
ATOM 1824 O O . GLU A 1 232 ? 15.198 -2.238 -9.788 1.00 75.56 232 GLU A O 1
ATOM 1829 N N . ASN A 1 233 ? 14.761 -0.511 -11.137 1.00 81.00 233 ASN A N 1
ATOM 1830 C CA . ASN A 1 233 ? 13.316 -0.604 -10.963 1.00 81.00 233 ASN A CA 1
ATOM 1831 C C . ASN A 1 233 ? 12.747 -1.982 -11.352 1.00 81.00 233 ASN A C 1
ATOM 1833 O O . ASN A 1 233 ? 13.239 -2.673 -12.245 1.00 81.00 233 ASN A O 1
ATOM 1837 N N . GLU A 1 234 ? 11.684 -2.385 -10.652 1.00 84.50 234 GLU A N 1
ATOM 1838 C CA . GLU A 1 234 ? 10.911 -3.564 -11.039 1.00 84.50 234 GLU A CA 1
ATOM 1839 C C . GLU A 1 234 ? 10.327 -3.359 -12.450 1.00 84.50 234 GLU A C 1
ATOM 1841 O O . GLU A 1 234 ? 9.837 -2.261 -12.740 1.00 84.50 234 GLU A O 1
ATOM 1846 N N . PRO A 1 235 ? 10.334 -4.394 -13.315 1.00 89.38 235 PRO A N 1
ATOM 1847 C CA . PRO A 1 235 ? 9.643 -4.342 -14.597 1.00 89.38 235 PRO A CA 1
ATOM 1848 C C . PRO A 1 235 ? 8.175 -3.917 -14.443 1.00 89.38 235 PRO A C 1
ATOM 1850 O O . PRO A 1 235 ? 7.480 -4.369 -13.532 1.00 89.38 235 PRO A O 1
ATOM 1853 N N . ALA A 1 236 ? 7.693 -3.065 -15.349 1.00 88.56 236 ALA A N 1
ATOM 1854 C CA . ALA A 1 236 ? 6.319 -2.575 -15.309 1.00 88.56 236 ALA A CA 1
ATOM 1855 C C . ALA A 1 236 ? 5.299 -3.710 -15.511 1.00 88.56 236 ALA A C 1
ATOM 1857 O O . ALA A 1 236 ? 5.517 -4.643 -16.289 1.00 88.56 236 ALA A O 1
ATOM 1858 N N . LEU A 1 237 ? 4.158 -3.601 -14.826 1.00 90.50 237 LEU A N 1
ATOM 1859 C CA . LEU A 1 237 ? 3.020 -4.490 -15.043 1.00 90.50 237 LEU A CA 1
ATOM 1860 C C . LEU A 1 237 ? 2.328 -4.163 -16.365 1.00 90.50 237 LEU A C 1
ATOM 1862 O O . LEU A 1 237 ? 2.144 -2.999 -16.721 1.00 90.50 237 LEU A O 1
ATOM 1866 N N . GLU A 1 238 ? 1.898 -5.209 -17.061 1.00 92.44 238 GLU A N 1
ATOM 1867 C CA . GLU A 1 238 ? 1.059 -5.082 -18.250 1.00 92.44 238 GLU A CA 1
ATOM 1868 C C . GLU A 1 238 ? -0.318 -4.517 -17.858 1.00 92.44 238 GLU A C 1
ATOM 1870 O O . GLU A 1 238 ? -0.846 -4.837 -16.787 1.00 92.44 238 GLU A O 1
ATOM 1875 N N . ALA A 1 239 ? -0.946 -3.730 -18.734 1.00 91.38 239 ALA A N 1
ATOM 1876 C CA . ALA A 1 239 ? -2.250 -3.118 -18.455 1.00 91.38 239 ALA A CA 1
ATOM 1877 C C . ALA A 1 239 ? -3.340 -4.166 -18.139 1.00 91.38 239 ALA A C 1
ATOM 1879 O O . ALA A 1 239 ? -4.196 -3.947 -17.285 1.00 91.38 239 ALA A O 1
ATOM 1880 N N . GLU A 1 240 ? -3.271 -5.343 -18.769 1.00 92.50 240 GLU A N 1
ATOM 1881 C CA . GLU A 1 240 ? -4.173 -6.470 -18.492 1.00 92.50 240 GLU A CA 1
ATOM 1882 C C . GLU A 1 240 ? -3.989 -7.036 -17.074 1.00 92.50 240 GLU A C 1
ATOM 1884 O O . GLU A 1 240 ? -4.965 -7.400 -16.421 1.00 92.50 240 GLU A O 1
ATOM 1889 N N . GLN A 1 241 ? -2.749 -7.084 -16.573 1.00 94.69 241 GLN A N 1
ATOM 1890 C CA . GLN A 1 241 ? -2.461 -7.551 -15.214 1.00 94.69 241 GLN A CA 1
ATOM 1891 C C . GLN A 1 241 ? -2.957 -6.551 -14.172 1.00 94.69 241 GLN A C 1
ATOM 1893 O O . GLN A 1 241 ? -3.471 -6.956 -13.134 1.00 94.69 241 GLN A O 1
ATOM 1898 N N . ILE A 1 242 ? -2.840 -5.253 -14.455 1.00 94.31 242 ILE A N 1
ATOM 1899 C CA . ILE A 1 242 ? -3.370 -4.199 -13.584 1.00 94.31 242 ILE A CA 1
ATOM 1900 C C . ILE A 1 242 ? -4.896 -4.298 -13.512 1.00 94.31 242 ILE A C 1
ATOM 1902 O O . ILE A 1 242 ? -5.446 -4.355 -12.415 1.00 94.31 242 ILE A O 1
ATOM 1906 N N . ALA A 1 243 ? -5.567 -4.450 -14.656 1.00 94.00 243 ALA A N 1
ATOM 1907 C CA . ALA A 1 243 ? -7.016 -4.638 -14.701 1.00 94.00 243 ALA A CA 1
ATOM 1908 C C . ALA A 1 243 ? -7.479 -5.897 -13.936 1.00 94.00 243 ALA A C 1
ATOM 1910 O O . ALA A 1 243 ? -8.546 -5.901 -13.319 1.00 94.00 243 ALA A O 1
ATOM 1911 N N . GLU A 1 244 ? -6.683 -6.972 -13.942 1.00 95.19 244 GLU A N 1
ATOM 1912 C CA . GLU A 1 244 ? -6.954 -8.163 -13.131 1.00 95.19 244 GLU A CA 1
ATOM 1913 C C . GLU A 1 244 ? -6.899 -7.855 -11.628 1.00 95.19 244 GLU A C 1
ATOM 1915 O O . GLU A 1 244 ? -7.817 -8.231 -10.897 1.00 95.19 244 GLU A O 1
ATOM 1920 N N . ILE A 1 245 ? -5.859 -7.146 -11.173 1.00 96.19 245 ILE A N 1
ATOM 1921 C CA . ILE A 1 245 ? -5.706 -6.728 -9.770 1.00 96.19 245 ILE A CA 1
ATOM 1922 C C . ILE A 1 245 ? -6.899 -5.866 -9.348 1.00 96.19 245 ILE A C 1
ATOM 1924 O O . ILE A 1 245 ? -7.519 -6.129 -8.317 1.00 96.19 245 ILE A O 1
ATOM 1928 N N . GLU A 1 246 ? -7.257 -4.870 -10.156 1.00 95.94 246 GLU A N 1
ATOM 1929 C CA . GLU A 1 246 ? -8.387 -3.971 -9.899 1.00 95.94 246 GLU A CA 1
ATOM 1930 C C . GLU A 1 246 ? -9.700 -4.741 -9.764 1.00 95.94 246 GLU A C 1
ATOM 1932 O O . GLU A 1 246 ? -10.474 -4.511 -8.831 1.00 95.94 246 GLU A O 1
ATOM 1937 N N . ARG A 1 247 ? -9.930 -5.722 -10.643 1.00 96.44 247 ARG A N 1
ATOM 1938 C CA . ARG A 1 247 ? -11.120 -6.574 -10.592 1.00 96.44 247 ARG A CA 1
ATOM 1939 C C . ARG A 1 247 ? -11.152 -7.454 -9.345 1.00 96.44 247 ARG A C 1
ATOM 1941 O O . ARG A 1 247 ? -12.220 -7.622 -8.761 1.00 96.44 247 ARG A O 1
ATOM 1948 N N . GLN A 1 248 ? -10.019 -8.031 -8.948 1.00 96.56 248 GLN A N 1
ATOM 1949 C CA . GLN A 1 248 ? -9.941 -8.893 -7.765 1.00 96.56 248 GLN A CA 1
ATOM 1950 C C . GLN A 1 248 ? -10.103 -8.106 -6.461 1.00 96.56 248 GLN A C 1
ATOM 1952 O O . GLN A 1 248 ? -10.733 -8.595 -5.524 1.00 96.56 248 GLN A O 1
ATOM 1957 N N . ILE A 1 249 ? -9.560 -6.888 -6.394 1.00 95.75 249 ILE A N 1
ATOM 1958 C CA . ILE A 1 249 ? -9.703 -6.016 -5.222 1.00 95.75 249 ILE A CA 1
ATOM 1959 C C . ILE A 1 249 ? -11.104 -5.390 -5.173 1.00 95.75 249 ILE A C 1
ATOM 1961 O O . ILE A 1 249 ? -11.662 -5.238 -4.085 1.00 95.75 249 ILE A O 1
ATOM 1965 N N . GLY A 1 250 ? -11.675 -5.034 -6.327 1.00 94.00 250 GLY A N 1
ATOM 1966 C CA . GLY A 1 250 ? -13.035 -4.508 -6.446 1.00 94.00 250 GLY A CA 1
ATOM 1967 C C . GLY A 1 250 ? -13.234 -3.130 -5.807 1.00 94.00 250 GLY A C 1
ATOM 1968 O O . GLY A 1 250 ? -14.317 -2.856 -5.294 1.00 94.00 250 GLY A O 1
ATOM 1969 N N . ALA A 1 251 ? -12.200 -2.280 -5.795 1.00 92.88 251 ALA A N 1
ATOM 1970 C CA . ALA A 1 251 ? -12.198 -0.999 -5.077 1.00 92.88 251 ALA A CA 1
ATOM 1971 C C . ALA A 1 251 ? -11.798 0.213 -5.943 1.00 92.88 251 ALA A C 1
ATOM 1973 O O . ALA A 1 251 ? -11.242 1.169 -5.414 1.00 92.88 251 ALA A O 1
ATOM 1974 N N . GLY A 1 252 ? -12.087 0.175 -7.247 1.00 93.50 252 GLY A N 1
ATOM 1975 C CA . GLY A 1 252 ? -11.734 1.248 -8.186 1.00 93.50 252 GLY A CA 1
ATOM 1976 C C . GLY A 1 252 ? -10.397 1.008 -8.886 1.00 93.50 252 GLY A C 1
ATOM 1977 O O . GLY A 1 252 ? -9.984 -0.145 -9.042 1.00 93.50 252 GLY A O 1
ATOM 1978 N N . LEU A 1 253 ? -9.761 2.094 -9.326 1.00 95.38 253 LEU A N 1
ATOM 1979 C CA . LEU A 1 253 ? -8.457 2.059 -9.992 1.00 95.38 253 LEU A CA 1
ATOM 1980 C C . LEU A 1 253 ? -7.332 1.739 -9.003 1.00 95.38 253 LEU A C 1
ATOM 1982 O O . LEU A 1 253 ? -7.425 2.040 -7.809 1.00 95.38 253 LEU A O 1
ATOM 1986 N N . ILE A 1 254 ? -6.233 1.165 -9.495 1.00 95.88 254 ILE A N 1
ATOM 1987 C CA . ILE A 1 254 ? -5.092 0.806 -8.644 1.00 95.88 254 ILE A CA 1
ATOM 1988 C C . ILE A 1 254 ? -4.476 2.025 -7.940 1.00 95.88 254 ILE A C 1
ATOM 1990 O O . ILE A 1 254 ? -4.009 1.912 -6.806 1.00 95.88 254 ILE A O 1
ATOM 1994 N N . GLU A 1 255 ? -4.526 3.203 -8.561 1.00 95.44 255 GLU A N 1
ATOM 1995 C CA . GLU A 1 255 ? -4.077 4.460 -7.965 1.00 95.44 255 GLU A CA 1
ATOM 1996 C C . GLU A 1 255 ? -4.936 4.879 -6.761 1.00 95.44 255 GLU A C 1
ATOM 1998 O O . GLU A 1 255 ? -4.392 5.282 -5.735 1.00 95.44 255 GLU A O 1
ATOM 2003 N N . GLU A 1 256 ? -6.260 4.713 -6.828 1.00 95.81 256 GLU A N 1
ATOM 2004 C CA . GLU A 1 256 ? -7.153 4.980 -5.688 1.00 95.81 256 GLU A CA 1
ATOM 2005 C C . GLU A 1 256 ? -6.864 4.005 -4.540 1.00 95.81 256 GLU A C 1
ATOM 2007 O O . GLU A 1 256 ? -6.859 4.374 -3.365 1.00 95.81 256 GLU A O 1
ATOM 2012 N N . VAL A 1 257 ? -6.557 2.747 -4.871 1.00 96.88 257 VAL A N 1
ATOM 2013 C CA . VAL A 1 257 ? -6.170 1.733 -3.882 1.00 96.88 257 VAL A CA 1
ATOM 2014 C C . VAL A 1 257 ? -4.868 2.115 -3.167 1.00 96.88 257 VAL A C 1
ATOM 2016 O O . VAL A 1 257 ? -4.743 1.844 -1.968 1.00 96.88 257 VAL A O 1
ATOM 2019 N N . ILE A 1 258 ? -3.923 2.759 -3.861 1.00 95.94 258 ILE A N 1
ATOM 2020 C CA . ILE A 1 258 ? -2.703 3.310 -3.252 1.00 95.94 258 ILE A CA 1
ATOM 2021 C C . ILE A 1 258 ? -3.058 4.447 -2.291 1.00 95.94 258 ILE A C 1
ATOM 2023 O O . ILE A 1 258 ? -2.636 4.395 -1.137 1.00 95.94 258 ILE A O 1
ATOM 2027 N N . GLU A 1 259 ? -3.876 5.419 -2.706 1.00 95.62 259 GLU A N 1
ATOM 2028 C CA . GLU A 1 259 ? -4.301 6.520 -1.826 1.00 95.62 259 GLU A CA 1
ATOM 2029 C C . GLU A 1 259 ? -5.017 6.007 -0.567 1.00 95.62 259 GLU A C 1
ATOM 2031 O O . GLU A 1 259 ? -4.760 6.478 0.544 1.00 95.62 259 GLU A O 1
ATOM 2036 N N . VAL A 1 260 ? -5.869 4.988 -0.713 1.00 97.00 260 VAL A N 1
ATOM 2037 C CA . VAL A 1 260 ? -6.532 4.321 0.415 1.00 97.00 260 VAL A CA 1
ATOM 2038 C C . VAL A 1 260 ? -5.512 3.645 1.330 1.00 97.00 260 VAL A C 1
ATOM 2040 O O . VAL A 1 260 ? -5.631 3.753 2.547 1.00 97.00 260 VAL A O 1
ATOM 2043 N N . ALA A 1 261 ? -4.501 2.968 0.781 1.00 96.94 261 ALA A N 1
ATOM 2044 C CA . ALA A 1 261 ? -3.457 2.323 1.576 1.00 96.94 261 ALA A CA 1
ATOM 2045 C C . ALA A 1 261 ? -2.587 3.345 2.335 1.00 96.94 261 ALA A C 1
ATOM 2047 O O . ALA A 1 261 ? -2.227 3.116 3.490 1.00 96.94 261 ALA A O 1
ATOM 2048 N N . GLU A 1 262 ? -2.287 4.496 1.730 1.00 95.94 262 GLU A N 1
ATOM 2049 C CA . GLU A 1 262 ? -1.611 5.603 2.412 1.00 95.94 262 GLU A CA 1
ATOM 2050 C C . GLU A 1 262 ? -2.476 6.225 3.511 1.00 95.94 262 GLU A C 1
ATOM 2052 O O . GLU A 1 262 ? -1.974 6.571 4.586 1.00 95.94 262 GLU A O 1
ATOM 2057 N N . GLY A 1 263 ? -3.773 6.386 3.243 1.00 97.50 263 GLY A N 1
ATOM 2058 C CA . GLY A 1 263 ? -4.757 6.837 4.218 1.00 97.50 263 GLY A CA 1
ATOM 2059 C C . GLY A 1 263 ? -4.820 5.894 5.413 1.00 97.50 263 GLY A C 1
ATOM 2060 O O . GLY A 1 263 ? -4.709 6.347 6.550 1.00 97.50 263 GLY A O 1
ATOM 20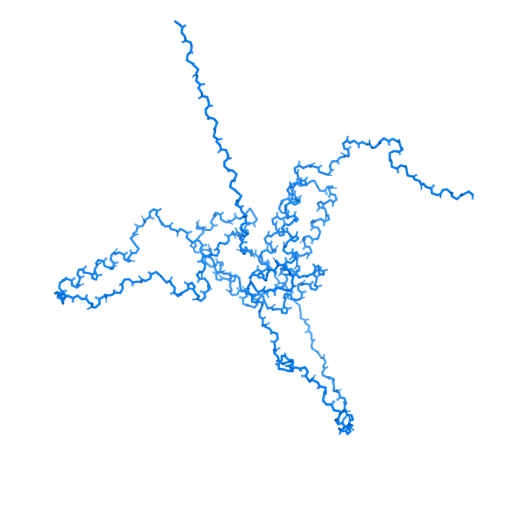61 N N . GLU A 1 264 ? -4.895 4.589 5.159 1.00 97.31 264 GLU A N 1
ATOM 2062 C CA . GLU A 1 264 ? -4.922 3.562 6.198 1.00 97.31 264 GLU A CA 1
ATOM 2063 C C . GLU A 1 264 ? -3.662 3.614 7.065 1.00 97.31 264 GLU A C 1
ATOM 2065 O O . GLU A 1 264 ? -3.755 3.624 8.290 1.00 97.31 264 GLU A O 1
ATOM 2070 N N . LEU A 1 265 ? -2.479 3.755 6.460 1.00 95.75 265 LEU A N 1
ATOM 2071 C CA . LEU A 1 265 ? -1.227 3.856 7.209 1.00 95.75 265 LEU A CA 1
ATOM 2072 C C . LEU A 1 265 ? -1.205 5.064 8.167 1.00 95.75 265 LEU A C 1
ATOM 2074 O O . LEU A 1 265 ? -0.651 4.963 9.264 1.00 95.75 265 LEU A O 1
ATOM 2078 N N . LYS A 1 266 ? -1.806 6.194 7.764 1.00 96.94 266 LYS A N 1
ATOM 2079 C CA . LYS A 1 266 ? -1.973 7.390 8.611 1.00 96.94 266 LYS A CA 1
ATOM 2080 C C . LYS A 1 266 ? -3.024 7.159 9.697 1.00 96.94 266 LYS A C 1
ATOM 2082 O O . LYS A 1 266 ? -2.810 7.545 10.842 1.00 96.94 266 LYS A O 1
ATOM 2087 N N . VAL A 1 267 ? -4.142 6.518 9.357 1.00 97.06 267 VAL A N 1
ATOM 2088 C CA . VAL A 1 267 ? -5.216 6.188 10.306 1.00 97.06 267 VAL A CA 1
ATOM 2089 C C . VAL A 1 267 ? -4.697 5.266 11.405 1.00 97.06 267 VAL A C 1
ATOM 2091 O O . VAL A 1 267 ? -4.968 5.525 12.574 1.00 97.06 267 VAL A O 1
ATOM 2094 N N . VAL A 1 268 ? -3.885 4.261 11.070 1.00 96.81 268 VAL A N 1
ATOM 2095 C CA . VAL A 1 268 ? -3.245 3.378 12.056 1.00 96.81 268 VAL A CA 1
ATOM 2096 C C . VAL A 1 268 ? -2.397 4.178 13.052 1.00 96.81 268 VAL A C 1
ATOM 2098 O O . VAL A 1 268 ? -2.480 3.928 14.254 1.00 96.81 268 VAL A O 1
ATOM 2101 N N . ASP A 1 269 ? -1.631 5.173 12.595 1.00 95.81 269 ASP A N 1
ATOM 2102 C CA . ASP A 1 269 ? -0.836 6.024 13.493 1.00 95.81 269 ASP A CA 1
ATOM 2103 C C . ASP A 1 269 ? -1.717 6.839 14.451 1.00 95.81 269 ASP A C 1
ATOM 2105 O O . ASP A 1 269 ? -1.425 6.926 15.645 1.00 95.81 269 ASP A O 1
ATOM 2109 N N . GLU A 1 270 ? -2.802 7.433 13.951 1.00 96.44 270 GLU A N 1
ATOM 2110 C CA . GLU A 1 270 ? -3.699 8.242 14.782 1.00 96.44 270 GLU A CA 1
ATOM 2111 C C . GLU A 1 270 ? -4.534 7.389 15.744 1.00 96.44 270 GLU A C 1
ATOM 2113 O O . GLU A 1 270 ? -4.712 7.755 16.909 1.00 96.44 270 GLU A O 1
ATOM 2118 N N . LEU A 1 271 ? -5.00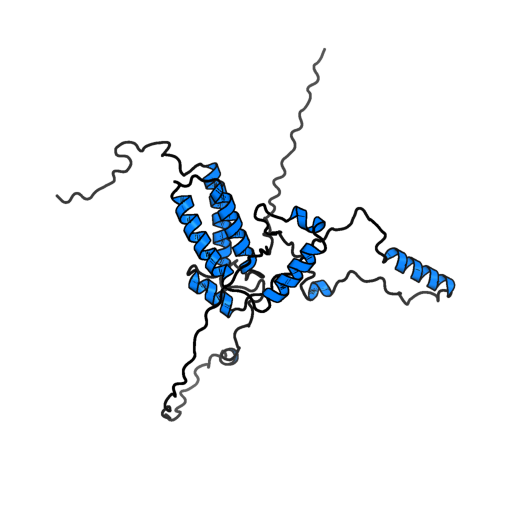4 6.218 15.310 1.00 95.44 271 LEU A N 1
ATOM 2119 C CA . LEU A 1 271 ? -5.711 5.282 16.185 1.00 95.44 271 LEU A CA 1
ATOM 2120 C C . LEU A 1 271 ? -4.799 4.755 17.284 1.00 95.44 271 LEU A C 1
ATOM 2122 O O . LEU A 1 271 ? -5.253 4.600 18.416 1.00 95.44 271 LEU A O 1
ATOM 2126 N N . TYR A 1 272 ? -3.515 4.546 16.980 1.00 94.94 272 TYR A N 1
ATOM 2127 C CA . TYR A 1 272 ? -2.538 4.172 17.993 1.00 94.94 272 TYR A CA 1
ATOM 2128 C C . TYR A 1 272 ? -2.349 5.271 19.043 1.00 94.94 272 TYR A C 1
ATOM 2130 O O . TYR A 1 272 ? -2.340 4.991 20.238 1.00 94.94 272 TYR A O 1
ATOM 2138 N N . ARG A 1 273 ? -2.251 6.535 18.615 1.00 95.50 273 ARG A N 1
ATOM 2139 C CA . ARG A 1 273 ? -2.124 7.682 19.532 1.00 95.50 273 ARG A CA 1
ATOM 2140 C C . ARG A 1 273 ? -3.362 7.908 20.394 1.00 95.50 273 ARG A C 1
ATOM 2142 O O . ARG A 1 273 ? -3.232 8.392 21.513 1.00 95.50 273 ARG A O 1
ATOM 2149 N N . THR A 1 274 ? -4.545 7.623 19.857 1.00 94.62 274 THR A N 1
ATOM 2150 C CA . THR A 1 274 ? -5.828 7.868 20.533 1.00 94.62 274 THR A CA 1
ATOM 2151 C C . THR A 1 274 ? -6.331 6.679 21.348 1.00 94.62 274 THR A C 1
ATOM 2153 O O . THR A 1 274 ? -7.315 6.837 22.065 1.00 94.62 274 THR A O 1
ATOM 2156 N N . SER A 1 275 ? -5.683 5.511 21.256 1.00 92.69 275 SER A N 1
ATOM 2157 C CA . SER A 1 275 ? -6.102 4.264 21.914 1.00 92.69 275 SER A CA 1
ATOM 2158 C C . SER A 1 275 ? -7.594 3.965 21.737 1.00 92.69 275 SER A C 1
ATOM 2160 O O . SER A 1 275 ? -8.290 3.585 22.676 1.00 92.69 275 SER A O 1
ATOM 2162 N N . ALA A 1 276 ? -8.110 4.120 20.513 1.00 89.69 276 ALA A N 1
ATOM 2163 C CA . ALA A 1 276 ? -9.546 4.025 20.219 1.00 89.69 276 ALA A CA 1
ATOM 2164 C C . ALA A 1 276 ? -10.185 2.647 20.515 1.00 89.69 276 ALA A C 1
ATOM 2166 O O . ALA A 1 276 ? -11.398 2.487 20.396 1.00 89.69 276 ALA A O 1
ATOM 2167 N N . TRP A 1 277 ? -9.378 1.642 20.862 1.00 91.50 277 TRP A N 1
ATOM 2168 C CA . TRP A 1 277 ? -9.816 0.307 21.274 1.00 91.50 277 TRP A CA 1
ATOM 2169 C C . TRP A 1 277 ? -10.142 0.193 22.772 1.00 91.50 277 TRP A C 1
ATOM 2171 O O . TRP A 1 277 ? -10.569 -0.873 23.213 1.00 91.50 277 TRP A O 1
ATOM 2181 N N . GLU A 1 278 ? -9.904 1.236 23.567 1.00 91.88 278 GLU A N 1
ATOM 2182 C CA . GLU A 1 278 ? -10.260 1.263 24.987 1.00 91.88 278 GLU A CA 1
ATOM 2183 C C . GLU A 1 278 ? -11.775 1.434 25.205 1.00 91.88 278 GLU A C 1
ATOM 2185 O O . GLU A 1 278 ? -12.530 1.780 24.292 1.00 91.88 278 GLU A O 1
ATOM 2190 N N . GLU A 1 279 ? -12.247 1.156 26.427 1.00 91.50 279 GLU A N 1
ATOM 2191 C CA . GLU A 1 279 ? -13.651 1.392 26.776 1.00 91.50 279 GLU A CA 1
ATOM 2192 C C . GLU A 1 279 ? -13.981 2.889 26.672 1.00 91.50 279 GLU A C 1
ATOM 2194 O O . GLU A 1 279 ? -13.149 3.760 26.928 1.00 91.50 279 GLU A O 1
ATOM 2199 N N . LEU A 1 280 ? -15.231 3.181 26.310 1.00 92.75 280 LEU A N 1
ATOM 2200 C CA . LEU A 1 280 ? -15.754 4.535 26.211 1.00 92.75 280 LEU A CA 1
ATOM 2201 C C . LEU A 1 280 ? -15.448 5.355 27.478 1.00 92.75 280 LEU A C 1
ATOM 2203 O O . LEU A 1 280 ? -15.924 5.028 28.567 1.00 92.75 280 LEU A O 1
ATOM 2207 N N . SER A 1 281 ? -14.717 6.458 27.302 1.00 90.56 281 SER A N 1
ATOM 2208 C CA . SER A 1 281 ? -14.302 7.352 28.388 1.00 90.56 281 SER A CA 1
ATOM 2209 C C . SER A 1 281 ? -15.480 8.027 29.100 1.00 90.56 281 SER A C 1
ATOM 2211 O O . SER A 1 281 ? -15.453 8.184 30.320 1.00 90.56 281 SER A O 1
ATOM 2213 N N . GLU A 1 282 ? -16.538 8.385 28.366 1.00 93.94 282 GLU A N 1
ATOM 2214 C CA . GLU A 1 282 ? -17.755 8.989 28.913 1.00 93.94 282 GLU A CA 1
ATOM 2215 C C . GLU A 1 282 ? -19.008 8.272 28.399 1.00 93.94 282 GLU A C 1
ATOM 2217 O O . GLU A 1 282 ? -19.363 8.348 27.221 1.00 93.94 282 GLU A O 1
ATOM 2222 N N . LYS A 1 283 ? -19.716 7.581 29.302 1.00 93.94 283 LYS A N 1
ATOM 2223 C CA . LYS A 1 283 ? -21.004 6.956 28.977 1.00 93.94 283 LYS A CA 1
ATOM 2224 C C . LYS A 1 283 ? -22.074 8.036 28.783 1.00 93.94 283 LYS A C 1
ATOM 2226 O O . LYS A 1 283 ? -22.121 8.993 29.560 1.00 93.94 283 LYS A O 1
ATOM 2231 N N . PRO A 1 284 ? -22.959 7.892 27.781 1.00 94.56 284 PRO A N 1
ATOM 2232 C CA . PRO A 1 284 ? -23.978 8.896 27.519 1.00 94.56 284 PRO A CA 1
ATOM 2233 C C . PRO A 1 284 ? -24.942 9.020 28.699 1.00 94.56 284 PRO A C 1
ATOM 2235 O O . PRO A 1 284 ? -25.271 8.038 29.370 1.00 94.56 284 PRO A O 1
ATOM 2238 N N . ARG A 1 285 ? -25.445 10.237 28.924 1.00 92.56 285 ARG A N 1
ATOM 2239 C CA . ARG A 1 285 ? -26.496 10.481 29.919 1.00 92.56 285 ARG A CA 1
ATOM 2240 C C . ARG A 1 285 ? -27.782 9.744 29.522 1.00 92.56 285 ARG A C 1
ATOM 2242 O O . ARG A 1 285 ? -28.090 9.659 28.328 1.00 92.56 285 ARG A O 1
ATOM 2249 N N . PRO A 1 286 ? -28.567 9.239 30.491 1.00 92.25 286 PRO A N 1
ATOM 2250 C CA . PRO A 1 286 ? -29.841 8.599 30.185 1.00 92.25 286 PRO A CA 1
ATOM 2251 C C . PRO A 1 286 ? -30.754 9.586 29.443 1.00 92.25 286 PRO A C 1
ATOM 2253 O O . PRO A 1 286 ? -30.915 10.727 29.868 1.00 92.25 286 PRO A O 1
ATOM 2256 N N . GLY A 1 287 ? -31.315 9.157 28.310 1.00 89.94 287 GLY A N 1
ATOM 2257 C CA . GLY A 1 287 ? -32.156 9.991 27.444 1.00 89.94 287 GLY A CA 1
ATOM 2258 C C . GLY A 1 287 ? -31.418 10.813 26.377 1.00 89.94 287 GLY A C 1
ATOM 2259 O O . GLY A 1 287 ? -32.086 11.326 25.488 1.00 89.94 287 GLY A O 1
ATOM 2260 N N . GLN A 1 288 ? -30.076 10.885 26.381 1.00 92.31 288 GLN A N 1
ATOM 2261 C CA . GLN A 1 288 ? -29.291 11.649 25.387 1.00 92.31 288 GLN A CA 1
ATOM 2262 C C . GLN A 1 288 ? -29.577 11.223 23.936 1.00 92.31 288 GLN A C 1
ATOM 2264 O O . GLN A 1 288 ? -29.641 12.063 23.043 1.00 92.31 288 GLN A O 1
ATOM 2269 N N . TRP A 1 289 ? -29.746 9.917 23.713 1.00 91.25 289 TRP A N 1
ATOM 2270 C CA . TRP A 1 289 ? -30.004 9.322 22.396 1.00 91.25 289 TRP A CA 1
ATOM 2271 C C . TRP A 1 289 ? -31.470 8.908 22.198 1.00 91.25 289 TRP A C 1
ATOM 2273 O O . TRP A 1 289 ? -31.784 8.190 21.254 1.00 91.25 289 TRP A O 1
ATOM 2283 N N . SER A 1 290 ? -32.374 9.350 23.078 1.00 88.06 290 SER A N 1
ATOM 2284 C CA . SER A 1 290 ? -33.814 9.163 22.894 1.00 88.06 290 SER A CA 1
ATOM 2285 C C . SER A 1 290 ? -34.341 10.271 21.990 1.00 88.06 290 SER A C 1
ATOM 2287 O O . SER A 1 290 ? -34.395 11.430 22.397 1.00 88.06 290 SER A O 1
ATOM 2289 N N . TYR A 1 291 ? -34.737 9.924 20.768 1.00 86.81 291 TYR A N 1
ATOM 2290 C CA . TYR A 1 291 ? -35.319 10.876 19.820 1.00 86.81 291 TYR A CA 1
ATOM 2291 C C . TYR A 1 291 ? -36.853 10.763 19.768 1.00 86.81 291 TYR A C 1
ATOM 2293 O O . TYR A 1 291 ? -37.475 10.124 20.618 1.00 86.81 291 TYR A O 1
ATOM 2301 N N . PHE A 1 292 ? -37.481 11.395 18.774 1.00 85.81 292 PHE A N 1
ATOM 2302 C CA . PHE A 1 292 ? -38.919 11.306 18.531 1.00 85.81 292 PHE A CA 1
ATOM 2303 C C . PHE A 1 292 ? -39.285 9.951 17.907 1.00 85.81 292 PHE A C 1
ATOM 2305 O O . PHE A 1 292 ? -39.422 9.817 16.690 1.00 85.81 292 PHE A O 1
ATOM 2312 N N . GLU A 1 293 ? -39.442 8.927 18.741 1.00 83.38 293 GLU A N 1
ATOM 2313 C CA . GLU A 1 293 ? -40.056 7.672 18.315 1.00 83.38 293 GLU A CA 1
ATOM 2314 C C . GLU A 1 293 ? -41.53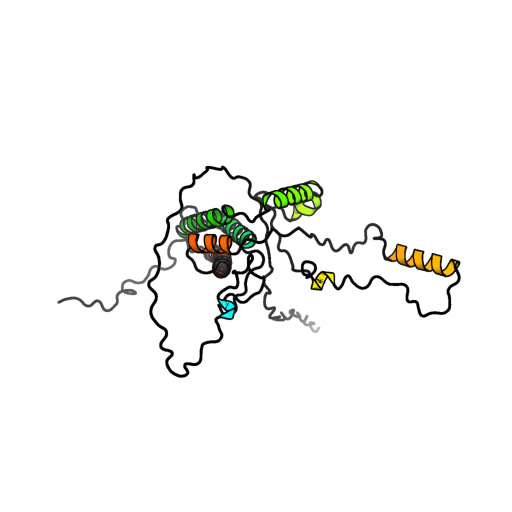4 7.912 17.984 1.00 83.38 293 GLU A C 1
ATOM 2316 O O . GLU A 1 293 ? -42.300 8.415 18.811 1.00 83.38 293 GLU A O 1
ATOM 2321 N N . ARG A 1 294 ? -41.965 7.530 16.776 1.00 78.81 294 ARG A N 1
ATOM 2322 C CA . ARG A 1 294 ? -43.396 7.416 16.473 1.00 78.81 294 ARG A CA 1
ATOM 2323 C C . ARG A 1 294 ? -43.923 6.186 17.196 1.00 78.81 294 ARG A C 1
ATOM 2325 O O . ARG A 1 294 ? -43.857 5.083 16.661 1.00 78.81 294 ARG A O 1
ATOM 2332 N N . LYS A 1 295 ? -44.416 6.376 18.416 1.00 77.44 295 LYS A N 1
ATOM 2333 C CA . LYS A 1 295 ? -45.191 5.343 19.099 1.00 77.44 295 LYS A CA 1
ATOM 2334 C C . LYS A 1 295 ? -46.462 5.125 18.282 1.00 77.44 295 LYS A C 1
ATOM 2336 O O . LYS A 1 295 ? -47.209 6.070 18.046 1.00 77.44 295 LYS A O 1
ATOM 2341 N N . THR A 1 296 ? -46.655 3.912 17.779 1.00 72.25 296 THR A N 1
ATOM 2342 C CA . THR A 1 296 ? -47.958 3.486 17.269 1.00 72.25 296 THR A CA 1
ATOM 2343 C C . THR A 1 296 ? -48.879 3.373 18.477 1.00 72.25 296 THR A C 1
ATOM 2345 O O . THR A 1 296 ? -48.660 2.494 19.313 1.00 72.25 296 THR A O 1
ATOM 2348 N N . GLU A 1 297 ? -49.803 4.324 18.606 1.00 58.84 297 GLU A N 1
ATOM 2349 C CA . GLU A 1 297 ? -50.934 4.256 19.542 1.00 58.84 297 GLU A CA 1
ATOM 2350 C C . GLU A 1 297 ? -51.873 3.092 19.204 1.00 58.84 297 GLU A C 1
ATOM 2352 O O . GLU A 1 297 ? -52.017 2.776 17.997 1.00 58.84 297 GLU A O 1
#

Foldseek 3Di:
DDDDDDDDDDDDPDPPPPPDDDFADKAWDDDDDDDDDDDDDDDDDDDDDDDDDDDDDPDDPPDPCPVVPPDDPDFFDDFQPDPVDPPFGDGFALLRLLLVLLVLLLVLLVPPDPPFPVSVVSVVLSVQLNVLSVVQAAPCQVVLVVVQVVVCVVCVVLQVVQQDPVRIGIDRDHCPVCPDPVVVVCPPDLPDPPPPDDDDDPVRVVVVVVVSCVVPPPDPDDVPPPSNVDDDDGDGHTPVSQVSSCVSSVDDHSSVVSVVSVVSSVVSVVCVVVVVRDPDPDDDDVCPPPDDDPPDD

pLDDT: mean 72.84, std 22.84, range [24.38, 98.06]

Organism: Aspergillus luchuensis (strain CBS 106.47) (NCBI:txid1137211)

Solvent-accessible surface area (backbone atoms only — not comparable to full-atom values): 19767 Å² total; per-residue (Å²): 144,79,87,83,82,81,82,84,81,77,82,79,80,76,85,72,86,71,78,81,79,81,79,55,54,24,60,68,78,85,92,84,84,88,86,85,89,84,84,89,88,83,94,80,89,82,83,88,83,87,88,79,85,88,77,84,76,87,83,71,84,72,76,81,62,70,79,60,78,74,62,72,76,64,66,48,72,60,59,68,37,80,71,84,51,91,96,45,51,35,63,73,50,58,62,34,36,46,52,45,43,42,51,54,39,54,60,57,47,68,78,52,62,86,85,30,66,65,50,53,54,51,49,53,52,42,52,54,53,43,51,56,56,67,70,63,71,34,78,65,43,69,64,50,50,53,52,50,52,49,54,48,67,74,40,50,78,77,50,55,85,38,48,42,98,86,70,36,47,53,54,86,42,74,90,80,49,57,92,40,78,73,35,62,73,59,84,67,75,76,89,67,86,76,83,88,63,82,85,69,52,76,69,55,49,54,52,48,52,48,54,48,49,63,69,68,44,82,66,84,84,56,97,74,66,77,78,74,82,81,72,85,76,78,61,63,55,40,40,69,58,50,54,49,50,27,62,73,68,66,66,60,54,66,60,55,48,44,54,49,41,56,48,47,48,52,48,54,54,50,42,63,76,64,50,73,81,56,80,78,91,73,77,80,60,92,65,73,86,64,72,92,72,84,75,84,128

Sequence (297 aa):
MSPRRHGFSAPRHGTSTLRASIPIQCGILTTDSAAIPAYPLPLGLSPPRPLYPITQPPGIMRSTFRLLAGVKPARYLEPFAPTGLTGLVTHPSPRPTLIFLYKSTLDKLKAFPESSVYRQSTEALTRHRLQIVESTKPPGFDAWLERVKKAVAEEPERFASLRRPDGTYAAWQRDDGSDNPRGQEWDGESIEPTTEGPARTAEEEARWHQAIEDSTKPTAESDFHTSQMKWENEPALEAEQIAEIERQIGAGLIEEVIEVAEGELKVVDELYRTSAWEELSEKPRPGQWSYFERKTE